Protein 5M2J (pdb70)

Nearest PDB structures (foldseek):
  5m2j-assembly1_A  TM=1.007E+00  e=5.044E-28  Homo sapiens
  6ooy-assembly1_B  TM=9.526E-01  e=2.787E-23  Homo sapiens
  6op0-assembly1_B  TM=9.471E-01  e=3.272E-23  Homo sapiens
  6x85-assembly1_B  TM=9.825E-01  e=5.885E-21  Homo sapiens
  7ta6-assembly1_A  TM=9.334E-01  e=3.266E-21  Homo sapiens

Foldseek 3Di:
DQWQKWKWAADLPDPLDGATHADPPPTDGDNQWDQDPRKTFAAAWAKKKKKWKWKFADPDDDPDFDKKKKFKWKQAPVPRDIGTDWMDIDTQPCNTMDMDMTIDMDGHHGGIIMHIDMDGSVRTPRNDPPGTIIMMTGD/DWDKDKDFADEAAFQDKIKMKIAIDDDQLLQAWKWKWWDAPPDAIFTAKIAGNVRPDIDGDPVQPPFWDWDDDNVRNMIMIIGGRDDQVVFTFMFMDRDSNCPPRPDGHTHGYHD

Radius of gyration: 19.74 Å; Cα contacts (8 Å, |Δi|>4): 665; chains: 2; bounding box: 35×54×50 Å

Structure (mmCIF, N/CA/C/O backbone):
data_5M2J
#
_entry.id   5M2J
#
_cell.length_a   87.310
_cell.length_b   87.310
_cell.length_c   62.730
_cell.angle_alpha   90.00
_cell.angle_beta   90.00
_cell.angle_gamma   120.00
#
_symmetry.space_group_name_H-M   'P 63'
#
loop_
_entity.id
_entity.type
_entity.pdbx_description
1 polymer 'Tumor necrosis factor'
2 polymer 'Anti-(ED-B) scFV'
3 water water
#
loop_
_atom_site.group_PDB
_atom_site.id
_atom_site.type_symbol
_atom_site.label_atom_id
_atom_site.label_alt_id
_atom_site.label_comp_id
_atom_site.label_asym_id
_atom_site.label_entity_id
_atom_site.label_seq_id
_atom_site.pdbx_PDB_ins_code
_atom_site.Cartn_x
_atom_site.Cartn_y
_atom_site.Cartn_z
_atom_site.occupancy
_atom_site.B_iso_or_equiv
_atom_site.auth_seq_id
_atom_site.auth_comp_id
_atom_site.auth_asym_id
_atom_site.auth_atom_id
_atom_site.pdbx_PDB_model_num
ATOM 1 N N . SER A 1 9 ? -10.806 -51.650 26.079 1.00 42.12 9 SER A N 1
ATOM 2 C CA . SER A 1 9 ? -11.340 -51.102 24.829 1.00 40.91 9 SER A CA 1
ATOM 3 C C . SER A 1 9 ? -11.461 -49.551 24.870 1.00 42.38 9 SER A C 1
ATOM 4 O O . SER A 1 9 ? -12.469 -49.003 24.438 1.00 42.89 9 SER A O 1
ATOM 7 N N . ASP A 1 10 ? -10.421 -48.856 25.366 1.00 35.76 10 ASP A N 1
ATOM 8 C CA . ASP A 1 10 ? -10.468 -47.402 25.531 1.00 33.89 10 ASP A CA 1
ATOM 9 C C . ASP A 1 10 ? -9.610 -46.553 24.557 1.00 31.59 10 ASP A C 1
ATOM 10 O O . ASP A 1 10 ? -9.644 -45.338 24.676 1.00 30.98 10 ASP A O 1
ATOM 12 N N . LYS A 1 11 ? -8.874 -47.150 23.614 1.00 24.18 11 LYS A N 1
ATOM 13 C CA . LYS A 1 11 ? -8.054 -46.335 22.711 1.00 22.30 11 LYS A CA 1
ATOM 14 C C . LYS A 1 11 ? -8.883 -45.614 21.670 1.00 20.23 11 LYS A C 1
ATOM 15 O O . LYS A 1 11 ? -9.670 -46.268 20.997 1.00 19.85 11 LYS A O 1
ATOM 21 N N . PRO A 1 12 ? -8.629 -44.314 21.422 1.00 14.75 12 PRO A N 1
ATOM 22 C CA . PRO A 1 12 ? -9.290 -43.647 20.282 1.00 13.95 12 PRO A CA 1
ATOM 23 C C . PRO A 1 12 ? -9.044 -44.467 19.022 1.00 15.13 12 PRO A C 1
ATOM 24 O O . PRO A 1 12 ? -7.911 -44.894 18.754 1.00 15.50 12 PRO A O 1
ATOM 28 N N . VAL A 1 13 ? -10.117 -44.768 18.302 1.00 11.67 13 VAL A N 1
ATOM 29 C CA . VAL A 1 13 ? -10.028 -45.604 17.097 1.00 10.77 13 VAL A CA 1
ATOM 30 C C . VAL A 1 13 ? -11.118 -45.256 16.095 1.00 14.39 13 VAL A C 1
ATOM 31 O O . VAL A 1 13 ? -12.223 -44.879 16.493 1.00 14.74 13 VAL A O 1
ATOM 35 N N . ALA A 1 14 ? -10.803 -45.413 14.793 1.00 10.39 14 ALA A N 1
ATOM 36 C CA . ALA A 1 14 ? -11.740 -45.256 13.698 1.00 9.86 14 ALA A CA 1
ATOM 37 C C . ALA A 1 14 ? -11.321 -46.102 12.515 1.00 12.01 14 ALA A C 1
ATOM 38 O O . ALA A 1 14 ? -10.136 -46.288 12.269 1.00 10.26 14 ALA A O 1
ATOM 40 N N . HIS A 1 15 ? -12.309 -46.672 11.838 1.00 8.08 15 HIS A N 1
ATOM 41 C CA . HIS A 1 15 ? -12.152 -47.391 10.586 1.00 6.99 15 HIS A CA 1
ATOM 42 C C . HIS A 1 15 ? -13.452 -47.139 9.887 1.00 11.40 15 HIS A C 1
ATOM 43 O O . HIS A 1 15 ? -14.461 -47.732 10.241 1.00 11.71 15 HIS A O 1
ATOM 50 N N . VAL A 1 16 ? -13.453 -46.190 8.969 1.00 9.30 16 VAL A N 1
ATOM 51 C CA . VAL A 1 16 ? -14.665 -45.774 8.248 1.00 9.69 16 VAL A CA 1
ATOM 52 C C . VAL A 1 16 ? -14.572 -46.203 6.810 1.00 14.38 16 VAL A C 1
ATOM 53 O O . VAL A 1 16 ? -13.470 -46.375 6.294 1.00 12.81 16 VAL A O 1
ATOM 57 N N . VAL A 1 17 ? -15.724 -46.411 6.166 1.00 12.73 17 VAL A N 1
ATOM 58 C CA . VAL A 1 17 ? -15.817 -46.888 4.790 1.00 12.10 17 VAL A CA 1
ATOM 59 C C . VAL A 1 17 ? -16.522 -45.868 3.888 1.00 15.81 17 VAL A C 1
ATOM 60 O O . VAL A 1 17 ? -17.302 -45.037 4.376 1.00 15.75 17 VAL A O 1
ATOM 64 N N . ALA A 1 18 ? -16.308 -45.974 2.571 1.00 10.68 18 ALA A N 1
ATOM 65 C CA . ALA A 1 18 ? -17.003 -45.085 1.642 1.00 9.91 18 ALA A CA 1
ATOM 66 C C . ALA A 1 18 ? -18.467 -45.513 1.564 1.00 13.61 18 ALA A C 1
ATOM 67 O O . ALA A 1 18 ? -18.761 -46.701 1.475 1.00 13.09 18 ALA A O 1
ATOM 69 N N . ASN A 1 19 ? -19.380 -44.554 1.635 1.00 12.27 19 ASN A N 1
ATOM 70 C CA . ASN A 1 19 ? -20.809 -44.835 1.558 1.00 13.18 19 ASN A CA 1
ATOM 71 C C . ASN A 1 19 ? -21.111 -45.461 0.172 1.00 20.76 19 ASN A C 1
ATOM 72 O O . ASN A 1 19 ? -20.934 -44.789 -0.850 1.00 20.66 19 ASN A O 1
ATOM 77 N N . PRO A 1 20 ? -21.552 -46.743 0.119 1.00 20.59 20 PRO A N 1
ATOM 78 C CA . PRO A 1 20 ? -21.812 -47.368 -1.190 1.00 23.03 20 PRO A CA 1
ATOM 79 C C . PRO A 1 20 ? -23.034 -46.820 -1.929 1.00 34.32 20 PRO A C 1
ATOM 80 O O . PRO A 1 20 ? -23.175 -47.079 -3.128 1.00 36.64 20 PRO A O 1
ATOM 84 N N . GLN A 1 21 ? -23.893 -46.052 -1.219 1.00 33.29 21 GLN A N 1
ATOM 85 C CA . GLN A 1 21 ? -25.118 -45.411 -1.714 1.00 34.96 21 GLN A CA 1
ATOM 86 C C . GLN A 1 21 ? -24.892 -43.958 -2.152 1.00 40.08 21 GLN A C 1
ATOM 87 O O . GLN A 1 21 ? -25.785 -43.358 -2.758 1.00 40.48 21 GLN A O 1
ATOM 93 N N . ALA A 1 22 ? -23.703 -43.388 -1.863 1.00 36.16 22 ALA A N 1
ATOM 94 C CA . ALA A 1 22 ? -23.379 -42.021 -2.290 1.00 36.32 22 ALA A CA 1
ATOM 95 C C . ALA A 1 22 ? -23.180 -42.017 -3.818 1.00 41.08 22 ALA A C 1
ATOM 96 O O . ALA A 1 22 ? -23.039 -43.089 -4.412 1.00 41.97 22 ALA A O 1
ATOM 98 N N . GLU A 1 23 ? -23.254 -40.846 -4.467 1.00 36.20 23 GLU A N 1
ATOM 99 C CA . GLU A 1 23 ? -23.063 -40.799 -5.916 1.00 35.02 23 GLU A CA 1
ATOM 100 C C . GLU A 1 23 ? -22.051 -39.759 -6.316 1.00 33.34 23 GLU A C 1
ATOM 101 O O . GLU A 1 23 ? -22.220 -38.575 -6.013 1.00 31.27 23 GLU A O 1
ATOM 107 N N . GLY A 1 24 ? -20.992 -40.229 -6.970 1.00 28.65 24 GLY A N 1
ATOM 108 C CA . GLY A 1 24 ? -19.887 -39.407 -7.449 1.00 27.46 24 GLY A CA 1
ATOM 109 C C . GLY A 1 24 ? -19.147 -38.651 -6.373 1.00 27.50 24 GLY A C 1
ATOM 110 O O . GLY A 1 24 ? -18.634 -37.558 -6.622 1.00 28.02 24 GLY A O 1
ATOM 111 N N . GLN A 1 25 ? -19.139 -39.192 -5.157 1.00 21.64 25 GLN A N 1
ATOM 112 C CA . GLN A 1 25 ? -18.455 -38.551 -4.040 1.00 21.21 25 GLN A CA 1
ATOM 113 C C . GLN A 1 25 ? -17.903 -39.540 -3.048 1.00 21.63 25 GLN A C 1
ATOM 114 O O . GLN A 1 25 ? -18.436 -40.654 -2.910 1.00 23.11 25 GLN A O 1
ATOM 120 N N . LEU A 1 26 ? -16.822 -39.134 -2.361 1.00 14.96 26 LEU A N 1
ATOM 121 C CA . LEU A 1 26 ? -16.192 -39.962 -1.335 1.00 12.32 26 LEU A CA 1
ATOM 122 C C . LEU A 1 26 ? -16.771 -39.483 -0.025 1.00 14.87 26 LEU A C 1
ATOM 123 O O . LEU A 1 26 ? -16.398 -38.413 0.461 1.00 15.47 26 LEU A O 1
ATOM 128 N N . GLN A 1 27 ? -17.726 -40.244 0.509 1.00 12.38 27 GLN A N 1
ATOM 129 C CA . GLN A 1 27 ? -18.423 -39.922 1.759 1.00 13.15 27 GLN A CA 1
ATOM 130 C C . GLN A 1 27 ? -18.127 -41.000 2.787 1.00 15.61 27 GLN A C 1
ATOM 131 O O . GLN A 1 27 ? -18.604 -42.116 2.634 1.00 15.56 27 GLN A O 1
ATOM 137 N N . TRP A 1 28 ? -17.339 -40.677 3.830 1.00 12.83 28 TRP A N 1
ATOM 138 C CA . TRP A 1 28 ? -16.955 -41.636 4.884 1.00 12.37 28 TRP A CA 1
ATOM 139 C C . TRP A 1 28 ? -18.114 -41.940 5.800 1.00 20.12 28 TRP A C 1
ATOM 140 O O . TRP A 1 28 ? -18.858 -41.036 6.157 1.00 19.76 28 TRP A O 1
ATOM 151 N N . LEU A 1 29 ? -18.255 -43.206 6.177 1.00 17.97 29 LEU A N 1
ATOM 152 C CA . LEU A 1 29 ? -19.351 -43.703 7.001 1.00 19.11 29 LEU A CA 1
ATOM 153 C C . LEU A 1 29 ? -18.925 -44.717 8.038 1.00 19.29 29 LEU A C 1
ATOM 154 O O . LEU A 1 29 ? -18.136 -45.598 7.742 1.00 15.71 29 LEU A O 1
ATOM 159 N N . ASN A 1 30 ? -19.476 -44.611 9.256 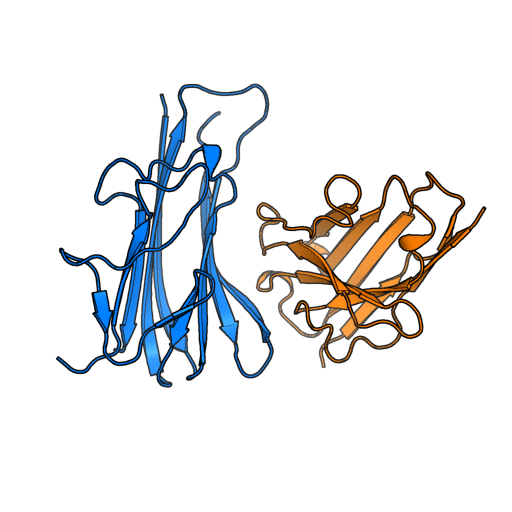1.00 19.71 30 ASN A N 1
ATOM 160 C CA . ASN A 1 30 ? -19.257 -45.621 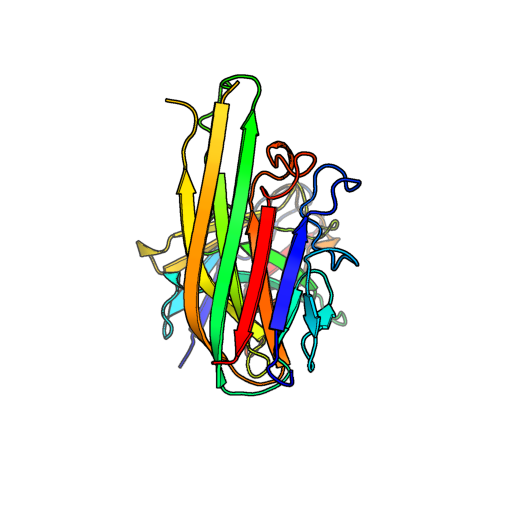10.286 1.00 21.30 30 ASN A CA 1
ATOM 161 C C . ASN A 1 30 ? -20.406 -46.597 10.141 1.00 29.50 30 ASN A C 1
ATOM 162 O O . ASN A 1 30 ? -21.560 -46.200 9.992 1.00 29.63 30 ASN A O 1
ATOM 167 N N . ARG A 1 31 ? -20.070 -47.873 10.141 1.00 27.88 31 ARG A N 1
ATOM 168 C CA . ARG A 1 31 ? -21.023 -48.955 10.010 1.00 28.68 31 ARG A CA 1
ATOM 169 C C . ARG A 1 31 ? -21.143 -49.758 11.274 1.00 33.24 31 ARG A C 1
ATOM 170 O O . ARG A 1 31 ? -20.274 -49.746 12.122 1.00 32.87 31 ARG A O 1
ATOM 173 N N . ARG A 1 32 ? -22.225 -50.503 11.361 1.00 31.65 32 ARG A N 1
ATOM 174 C CA . ARG A 1 32 ? -22.525 -51.387 12.456 1.00 32.14 32 ARG A CA 1
ATOM 175 C C . ARG A 1 32 ? -21.532 -52.555 12.394 1.00 33.01 32 ARG A C 1
ATOM 176 O O . ARG A 1 32 ? -20.901 -52.900 13.394 1.00 34.39 32 ARG A O 1
ATOM 184 N N . ALA A 1 33 ? -21.338 -53.093 11.184 1.00 23.36 33 ALA A N 1
ATOM 185 C CA . ALA A 1 33 ? -20.463 -54.207 10.952 1.00 19.79 33 ALA A CA 1
ATOM 186 C C . ALA A 1 33 ? -19.082 -53.821 10.447 1.00 17.24 33 ALA A C 1
ATOM 187 O O . ALA A 1 33 ? -18.944 -53.169 9.408 1.00 13.59 33 ALA A O 1
ATOM 189 N N . ASN A 1 34 ? -18.056 -54.232 11.218 1.00 12.64 34 ASN A N 1
ATOM 190 C CA . ASN A 1 34 ? -16.633 -54.149 10.868 1.00 11.39 34 ASN A CA 1
ATOM 191 C C . ASN A 1 34 ? -16.092 -52.763 10.539 1.00 14.31 34 ASN A C 1
ATOM 192 O O . ASN A 1 34 ? -15.148 -52.615 9.760 1.00 13.12 34 ASN A O 1
ATOM 197 N N . ALA A 1 35 ? -16.643 -51.766 11.186 1.00 10.48 35 ALA A N 1
ATOM 198 C CA . ALA A 1 35 ? -16.216 -50.395 11.075 1.00 10.64 35 ALA A CA 1
ATOM 199 C C . ALA A 1 35 ? -16.195 -49.801 12.489 1.00 12.65 35 ALA A C 1
ATOM 200 O O . ALA A 1 35 ? -16.825 -50.348 13.398 1.00 12.10 35 ALA A O 1
ATOM 202 N N . LEU A 1 36 ? -15.404 -48.758 12.703 1.00 9.71 36 LEU A N 1
ATOM 203 C CA . LEU A 1 36 ? -15.247 -48.195 14.053 1.00 10.78 36 LEU A CA 1
ATOM 204 C C . LEU A 1 36 ? -15.235 -46.683 14.073 1.00 13.22 36 LEU A C 1
ATOM 205 O O . LEU A 1 36 ? -14.829 -46.066 13.105 1.00 11.34 36 LEU A O 1
ATOM 210 N N . LEU A 1 37 ? -15.685 -46.092 15.180 1.00 11.96 37 LEU A N 1
ATOM 211 C CA . LEU A 1 37 ? -15.681 -44.643 15.425 1.00 12.78 37 LEU A CA 1
ATOM 212 C C . LEU A 1 37 ? -15.925 -44.573 16.916 1.00 17.67 37 LEU A C 1
ATOM 213 O O . LEU A 1 37 ? -17.056 -44.422 17.383 1.00 18.11 37 LEU A O 1
ATOM 218 N N . ALA A 1 38 ? -14.862 -44.857 17.666 1.00 13.51 38 ALA A N 1
ATOM 219 C CA . ALA A 1 38 ? -14.985 -45.031 19.101 1.00 14.79 38 ALA A CA 1
ATOM 220 C C . ALA A 1 38 ? -13.976 -44.267 19.905 1.00 18.94 38 ALA A C 1
ATOM 221 O O . ALA A 1 38 ? -12.987 -43.762 19.374 1.00 15.96 38 ALA A O 1
ATOM 223 N N . ASN A 1 39 ? -14.239 -44.214 21.222 1.00 18.20 39 ASN A N 1
ATOM 224 C CA . ASN A 1 39 ? -13.378 -43.657 22.258 1.00 18.56 39 ASN A CA 1
ATOM 225 C C . ASN A 1 39 ? -12.923 -42.234 21.994 1.00 21.83 39 ASN A C 1
ATOM 226 O O . ASN A 1 39 ? -11.762 -41.900 22.223 1.00 20.80 39 ASN A O 1
ATOM 231 N N . GLY A 1 40 ? -13.876 -41.403 21.573 1.00 18.80 40 GLY A N 1
ATOM 232 C CA . GLY A 1 40 ? -13.673 -39.980 21.353 1.00 18.48 40 GLY A CA 1
ATOM 233 C C . GLY A 1 40 ? -13.545 -39.539 19.909 1.00 17.74 40 GLY A C 1
ATOM 234 O O . GLY A 1 40 ? -13.757 -38.362 19.630 1.00 16.93 40 GLY A O 1
ATOM 235 N N . VAL A 1 41 ? -13.179 -40.460 18.980 1.00 12.33 41 VAL A N 1
ATOM 236 C CA . VAL A 1 41 ? -13.026 -40.093 17.558 1.00 11.01 41 VAL A CA 1
ATOM 237 C C . VAL A 1 41 ? -14.400 -39.766 16.973 1.00 17.19 41 VAL A C 1
ATOM 238 O O . VAL A 1 41 ? -15.359 -40.510 17.190 1.00 18.07 41 VAL A O 1
ATOM 242 N N . GLU A 1 42 ? -14.486 -38.647 16.257 1.00 14.20 42 GLU A N 1
ATOM 243 C CA . GLU A 1 42 ? -15.712 -38.207 15.618 1.00 14.79 42 GLU A CA 1
ATOM 244 C C . GLU A 1 42 ? -15.503 -38.040 14.143 1.00 17.45 42 GLU A C 1
ATOM 245 O O . GLU A 1 42 ? -14.369 -37.836 13.683 1.00 14.65 42 GLU A O 1
ATOM 251 N N . LEU A 1 43 ? -16.610 -38.107 13.405 1.00 13.83 43 LEU A N 1
ATOM 252 C CA . LEU A 1 43 ? -16.638 -37.826 11.986 1.00 14.81 43 LEU A CA 1
ATOM 253 C C . LEU A 1 43 ? -17.418 -36.523 11.869 1.00 17.49 43 LEU A C 1
ATOM 254 O O . LEU A 1 43 ? -18.573 -36.446 12.298 1.00 18.06 43 LEU A O 1
ATOM 259 N N . ARG A 1 44 ? -16.740 -35.465 11.409 1.00 13.50 44 ARG A N 1
ATOM 260 C CA . ARG A 1 44 ? -17.341 -34.141 11.265 1.00 14.80 44 ARG A CA 1
ATOM 261 C C . ARG A 1 44 ? -16.931 -33.538 9.935 1.00 18.72 44 ARG A C 1
ATOM 262 O O . ARG A 1 44 ? -15.735 -33.451 9.669 1.00 17.28 44 ARG A O 1
ATOM 270 N N . ASP A 1 45 ? -17.925 -33.134 9.092 1.00 16.90 45 ASP A N 1
ATOM 271 C CA . ASP A 1 45 ? -17.703 -32.551 7.757 1.00 17.49 45 ASP A CA 1
ATOM 272 C C . ASP A 1 45 ? -16.780 -33.483 6.920 1.00 16.82 45 ASP A C 1
ATOM 273 O O . ASP A 1 45 ? -15.850 -33.017 6.270 1.00 15.78 45 ASP A O 1
ATOM 278 N N . ASN A 1 46 ? -17.013 -34.805 7.016 1.00 11.59 46 ASN A N 1
ATOM 279 C CA . ASN A 1 46 ? -16.279 -35.855 6.295 1.00 10.76 46 ASN A CA 1
ATOM 280 C C . ASN A 1 46 ? -14.823 -36.055 6.766 1.00 13.08 46 ASN A C 1
ATOM 281 O O . ASN A 1 46 ? -14.074 -36.763 6.111 1.00 12.77 46 ASN A O 1
ATOM 286 N N . GLN A 1 47 ? -14.437 -35.463 7.899 1.00 9.98 47 GLN A N 1
ATOM 287 C CA . GLN A 1 47 ? -13.081 -35.544 8.436 1.00 9.35 47 GLN A CA 1
ATOM 288 C C . GLN A 1 47 ? -13.080 -36.221 9.790 1.00 14.55 47 GLN A C 1
ATOM 289 O O . GLN A 1 47 ? -14.044 -36.084 10.547 1.00 16.17 47 GLN A O 1
ATOM 295 N N . LEU A 1 48 ? -12.007 -36.957 10.098 1.00 11.09 48 LEU A N 1
ATOM 296 C CA . LEU A 1 48 ? -11.860 -37.606 11.402 1.00 10.93 48 LEU A CA 1
ATOM 297 C C . LEU A 1 48 ? -11.317 -36.595 12.385 1.00 14.85 48 LEU A C 1
ATOM 298 O O . LEU A 1 48 ? -10.355 -35.900 12.063 1.00 14.97 48 LEU A O 1
ATOM 303 N N . VAL A 1 49 ? -11.923 -36.505 13.572 1.00 11.10 49 VAL A N 1
ATOM 304 C CA . VAL A 1 49 ? -11.511 -35.521 14.589 1.00 11.23 49 VAL A CA 1
ATOM 305 C C . VAL A 1 49 ? -10.800 -36.247 15.715 1.00 14.66 49 VAL A C 1
ATOM 306 O O . VAL A 1 49 ? -11.374 -37.151 16.327 1.00 12.61 49 VAL A O 1
ATOM 310 N N . VAL A 1 50 ? -9.562 -35.829 15.998 1.00 12.31 50 VAL A N 1
ATOM 311 C CA . VAL A 1 50 ? -8.690 -36.384 17.035 1.00 12.56 50 VAL A CA 1
ATOM 312 C C . VAL A 1 50 ? -9.182 -35.965 18.454 1.00 14.60 50 VAL A C 1
ATOM 313 O O . VAL A 1 50 ? -9.249 -34.767 18.723 1.00 13.30 50 VAL A O 1
ATOM 317 N N . PRO A 1 51 ? -9.512 -36.916 19.379 1.00 13.39 51 PRO A N 1
ATOM 318 C CA . PRO A 1 51 ? -10.003 -36.502 20.711 1.00 15.30 51 PRO A CA 1
ATOM 319 C C . PRO A 1 51 ? -8.917 -36.137 21.711 1.00 18.61 51 PRO A C 1
ATOM 320 O O . PRO A 1 51 ? -9.224 -35.499 22.711 1.00 19.02 51 PRO A O 1
ATOM 324 N N . SER A 1 52 ? -7.681 -36.629 21.496 1.00 14.41 52 SER A N 1
ATOM 325 C CA . SER A 1 52 ? -6.584 -36.422 22.435 1.00 15.10 52 SER A CA 1
ATOM 326 C C . SER A 1 52 ? -5.226 -36.386 21.751 1.00 18.39 52 SER A C 1
ATOM 327 O O . SER A 1 52 ? -5.047 -36.995 20.693 1.00 15.93 52 SER A O 1
ATOM 330 N N . GLU A 1 53 ? -4.255 -35.701 22.388 1.00 16.28 53 GLU A N 1
ATOM 331 C CA . GLU A 1 53 ? -2.884 -35.561 21.888 1.00 16.19 53 GLU A CA 1
ATOM 332 C C . GLU A 1 53 ? -2.164 -36.931 21.914 1.00 19.11 53 GLU A C 1
ATOM 333 O O . GLU A 1 53 ? -2.389 -37.729 22.816 1.00 17.24 53 GLU A O 1
ATOM 339 N N . GLY A 1 54 ? -1.302 -37.197 20.941 1.00 15.96 54 GLY A N 1
ATOM 340 C CA . GLY A 1 54 ? -0.561 -38.456 20.966 1.00 14.83 54 GLY A CA 1
ATOM 341 C C . GLY A 1 54 ? -0.201 -39.007 19.613 1.00 16.65 54 GLY A C 1
ATOM 342 O O . GLY A 1 54 ? -0.487 -38.385 18.580 1.00 16.92 54 GLY A O 1
ATOM 343 N N . LEU A 1 55 ? 0.411 -40.201 19.622 1.00 11.45 55 LEU A N 1
ATOM 344 C CA . LEU A 1 55 ? 0.833 -40.893 18.414 1.00 9.95 55 LEU A CA 1
ATOM 345 C C . LEU A 1 55 ? -0.319 -41.666 17.836 1.00 15.05 55 LEU A C 1
ATOM 346 O O . LEU A 1 55 ? -1.045 -42.342 18.576 1.00 16.30 55 LEU A O 1
ATOM 351 N N . TYR A 1 56 ? -0.508 -41.560 16.524 1.00 10.75 56 TYR A N 1
ATOM 352 C CA . TYR A 1 56 ? -1.593 -42.271 15.862 1.00 9.47 56 TYR A CA 1
ATOM 353 C C . TYR A 1 56 ? -1.085 -42.954 14.615 1.00 12.76 56 TYR A C 1
ATOM 354 O O . TYR A 1 56 ? -0.364 -42.337 13.819 1.00 11.55 56 TYR A O 1
ATOM 363 N N . LEU A 1 57 ? -1.536 -44.195 14.394 1.00 10.10 57 LEU A N 1
ATOM 364 C CA . LEU A 1 57 ? -1.303 -44.831 13.110 1.00 9.82 57 LEU A CA 1
ATOM 365 C C . LEU A 1 57 ? -2.515 -44.377 12.270 1.00 13.52 57 LEU A C 1
ATOM 366 O O . LEU A 1 57 ? -3.649 -44.504 12.725 1.00 12.83 57 LEU A O 1
ATOM 371 N N . ILE A 1 58 ? -2.270 -43.809 11.079 1.00 8.97 58 ILE A N 1
ATOM 372 C CA . ILE A 1 58 ? -3.322 -43.301 10.202 1.00 9.62 58 ILE A CA 1
ATOM 373 C C . ILE A 1 58 ? -3.173 -44.039 8.880 1.00 12.47 58 ILE A C 1
ATOM 374 O O . ILE A 1 58 ? -2.047 -44.265 8.433 1.00 11.74 58 ILE A O 1
ATOM 379 N N . TYR A 1 59 ? -4.294 -44.460 8.270 1.00 7.38 59 TYR A N 1
ATOM 380 C CA . TYR A 1 59 ? -4.217 -45.188 7.008 1.00 5.76 59 TYR A CA 1
ATOM 381 C C . TYR A 1 59 ? -5.458 -44.976 6.171 1.00 8.81 59 TYR A C 1
ATOM 382 O O . TYR A 1 59 ? -6.505 -44.635 6.698 1.00 8.28 59 TYR A O 1
ATOM 391 N N . SER A 1 60 ? -5.356 -45.228 4.867 1.00 5.95 60 SER A N 1
ATOM 392 C CA . SER A 1 60 ? -6.487 -45.125 3.963 1.00 6.33 60 SER A CA 1
ATOM 393 C C . SER A 1 60 ? -6.184 -45.845 2.672 1.00 9.19 60 SER A C 1
ATOM 394 O O . SER A 1 60 ? -5.040 -45.885 2.235 1.00 8.10 60 SER A O 1
ATOM 397 N N . GLN A 1 61 ? -7.230 -46.400 2.058 1.00 5.70 61 GLN A N 1
ATOM 398 C CA . GLN A 1 61 ? -7.157 -47.015 0.741 1.00 5.20 61 GLN A CA 1
ATOM 399 C C . GLN A 1 61 ? -8.325 -46.511 -0.065 1.00 7.86 61 GLN A C 1
ATOM 400 O O . GLN A 1 61 ? -9.420 -46.330 0.483 1.00 5.98 61 GLN A O 1
ATOM 406 N N . VAL A 1 62 ? -8.084 -46.295 -1.364 1.00 4.94 62 VAL A N 1
ATOM 407 C CA . VAL A 1 62 ? -9.105 -46.004 -2.368 1.00 4.97 62 VAL A CA 1
ATOM 408 C C . VAL A 1 62 ? -8.841 -46.952 -3.538 1.00 9.60 62 VAL A C 1
ATOM 409 O O . VAL A 1 62 ? -7.731 -47.470 -3.676 1.00 10.10 62 VAL A O 1
ATOM 413 N N . LEU A 1 63 ? -9.854 -47.225 -4.337 1.00 8.48 63 LEU A N 1
ATOM 414 C CA . LEU A 1 63 ? -9.703 -48.039 -5.536 1.00 9.70 63 LEU A CA 1
ATOM 415 C C . LEU A 1 63 ? -10.422 -47.278 -6.619 1.00 12.43 63 LEU A C 1
ATOM 416 O O . LEU A 1 63 ? -11.606 -46.955 -6.471 1.00 11.97 63 LEU A O 1
ATOM 421 N N . PHE A 1 64 ? -9.701 -46.957 -7.689 1.00 9.74 64 PHE A N 1
ATOM 422 C CA . PHE A 1 64 ? -10.263 -46.291 -8.858 1.00 9.51 64 PHE A CA 1
ATOM 423 C C . PHE A 1 64 ? -10.497 -47.344 -9.918 1.00 11.59 64 PHE A C 1
ATOM 424 O O . PHE A 1 64 ? -9.697 -48.264 -10.058 1.00 11.51 64 PHE A O 1
ATOM 432 N N . LYS A 1 65 ? -11.594 -47.216 -10.651 1.00 10.89 65 LYS A N 1
ATOM 433 C CA . LYS A 1 65 ? -11.971 -48.122 -11.728 1.00 11.96 65 LYS A CA 1
ATOM 434 C C . LYS A 1 65 ? -12.555 -47.310 -12.903 1.00 18.04 65 LYS A C 1
ATOM 435 O O . LYS A 1 65 ? -13.367 -46.414 -12.696 1.00 15.16 65 LYS A O 1
ATOM 441 N N . GLY A 1 66 ? -12.109 -47.623 -14.113 1.00 19.59 66 GLY A N 1
ATOM 442 C CA . GLY A 1 66 ? -12.601 -46.984 -15.332 1.00 21.38 66 GLY A CA 1
ATOM 443 C C . GLY A 1 66 ? -12.886 -48.019 -16.395 1.00 29.40 66 GLY A C 1
ATOM 444 O O . GLY A 1 66 ? -12.259 -49.074 -16.396 1.00 27.36 66 GLY A O 1
ATOM 445 N N . GLN A 1 67 ? -13.817 -47.731 -17.315 1.00 31.61 67 GLN A N 1
ATOM 446 C CA . GLN A 1 67 ? -14.171 -48.695 -18.367 1.00 34.16 67 GLN A CA 1
ATOM 447 C C . GLN A 1 67 ? -13.175 -48.746 -19.532 1.00 42.02 67 GLN A C 1
ATOM 448 O O . GLN A 1 67 ? -13.056 -49.778 -20.194 1.00 44.00 67 GLN A O 1
ATOM 454 N N . GLY A 1 68 ? -12.482 -47.646 -19.773 1.00 39.81 68 GLY A N 1
ATOM 455 C CA . GLY A 1 68 ? -11.492 -47.549 -20.834 1.00 40.73 68 GLY A CA 1
ATOM 456 C C . GLY A 1 68 ? -10.537 -46.401 -20.620 1.00 46.28 68 GLY A C 1
ATOM 457 O O . GLY A 1 68 ? -10.537 -45.784 -19.553 1.00 44.85 68 GLY A O 1
ATOM 458 N N . CYS A 1 69 ? -9.743 -46.079 -21.648 1.00 45.57 69 CYS A N 1
ATOM 459 C CA . CYS A 1 69 ? -8.771 -45.001 -21.558 1.00 45.90 69 CYS A CA 1
ATOM 460 C C . CYS A 1 69 ? -9.163 -43.769 -22.382 1.00 57.18 69 CYS A C 1
ATOM 461 O O . CYS A 1 69 ? -9.241 -43.846 -23.614 1.00 58.53 69 CYS A O 1
ATOM 464 N N . PRO A 1 70 ? -9.460 -42.626 -21.716 1.00 57.33 70 PRO A N 1
ATOM 465 C CA . PRO A 1 70 ? -9.871 -41.431 -22.475 1.00 59.23 70 PRO A CA 1
ATOM 466 C C . PRO A 1 70 ? -8.732 -40.691 -23.182 1.00 66.04 70 PRO A C 1
ATOM 467 O O . PRO A 1 70 ? -7.552 -40.982 -22.968 1.00 65.71 70 PRO A O 1
ATOM 471 N N . SER A 1 71 ? -9.120 -39.725 -24.036 1.00 64.48 71 SER A N 1
ATOM 472 C CA . SER A 1 71 ? -8.272 -38.876 -24.878 1.00 65.54 71 SER A CA 1
ATOM 473 C C . SER A 1 71 ? -7.263 -38.008 -24.115 1.00 68.19 71 SER A C 1
ATOM 474 O O . SER A 1 71 ? -6.253 -37.596 -24.694 1.00 68.49 71 SER A O 1
ATOM 477 N N . THR A 1 72 ? -7.551 -37.705 -22.837 1.00 62.56 72 THR A N 1
ATOM 478 C CA . THR A 1 72 ? -6.696 -36.871 -21.993 1.00 61.09 72 THR A CA 1
ATOM 479 C C . THR A 1 72 ? -6.102 -37.690 -20.851 1.00 60.09 72 THR A C 1
ATOM 480 O O . THR A 1 72 ? -6.844 -38.341 -20.111 1.00 59.52 72 THR A O 1
ATOM 484 N N . HIS A 1 73 ? -4.758 -37.674 -20.737 1.00 52.41 73 HIS A N 1
ATOM 485 C CA . HIS A 1 73 ? -3.965 -38.394 -19.735 1.00 49.41 73 HIS A CA 1
ATOM 486 C C . HIS A 1 73 ? -4.506 -38.157 -18.306 1.00 45.86 73 HIS A C 1
ATOM 487 O O . HIS A 1 73 ? -4.404 -37.055 -17.765 1.00 45.98 73 HIS A O 1
ATOM 494 N N . VAL A 1 74 ? -5.145 -39.192 -17.744 1.00 36.16 74 VAL A N 1
ATOM 495 C CA . VAL A 1 74 ? -5.778 -39.178 -16.423 1.00 32.51 74 VAL A CA 1
ATOM 496 C C . VAL A 1 74 ? -4.739 -39.381 -15.330 1.00 27.98 74 VAL A C 1
ATOM 497 O O . VAL A 1 74 ? -3.935 -40.310 -15.408 1.00 26.14 74 VAL A O 1
ATOM 501 N N . LEU A 1 75 ? -4.742 -38.496 -14.327 1.00 19.97 75 LEU A N 1
ATOM 502 C CA . LEU A 1 75 ? -3.897 -38.634 -13.141 1.00 17.68 75 LEU A CA 1
ATOM 503 C C . LEU A 1 75 ? -4.830 -38.780 -11.959 1.00 17.49 75 LEU A C 1
ATOM 504 O O . LEU A 1 75 ? -5.814 -38.057 -11.854 1.00 16.52 75 LEU A O 1
ATOM 509 N N . LEU A 1 76 ? -4.584 -39.786 -11.143 1.00 12.40 76 LEU A N 1
ATOM 510 C CA . LEU A 1 76 ? -5.392 -40.086 -9.963 1.00 10.78 76 LEU A CA 1
ATOM 511 C C . LEU A 1 76 ? -4.548 -39.831 -8.759 1.00 12.58 76 LEU A C 1
ATOM 512 O O . LEU A 1 76 ? -3.376 -40.191 -8.758 1.00 12.03 76 LEU A O 1
ATOM 517 N N . THR A 1 77 ? -5.136 -39.270 -7.706 1.00 8.86 77 THR A N 1
ATOM 518 C CA . THR A 1 77 ? -4.382 -39.052 -6.471 1.00 6.61 77 THR A CA 1
ATOM 519 C C . THR A 1 77 ? -5.227 -39.390 -5.258 1.00 9.75 77 THR A C 1
ATOM 520 O O . THR A 1 77 ? -6.433 -39.238 -5.302 1.00 8.61 77 THR A O 1
ATOM 524 N N . HIS A 1 78 ? -4.570 -39.785 -4.162 1.00 7.34 78 HIS A N 1
ATOM 525 C CA . HIS A 1 78 ? -5.177 -40.038 -2.862 1.00 7.72 78 HIS A CA 1
ATOM 526 C C . HIS A 1 78 ? -4.245 -39.403 -1.867 1.00 9.59 78 HIS A C 1
ATOM 527 O O . HIS A 1 78 ? -3.021 -39.485 -2.013 1.00 7.60 78 HIS A O 1
ATOM 534 N N . THR A 1 79 ? -4.821 -38.673 -0.916 1.00 6.64 79 THR A N 1
ATOM 535 C CA . THR A 1 79 ? -4.050 -37.889 0.034 1.00 6.61 79 THR A CA 1
ATOM 536 C C . THR A 1 79 ? -4.644 -37.932 1.423 1.00 9.02 79 THR A C 1
ATOM 537 O O . THR A 1 79 ? -5.850 -37.819 1.567 1.00 9.85 79 THR A O 1
ATOM 541 N N . ILE A 1 80 ? -3.801 -37.978 2.449 1.00 5.44 80 ILE A N 1
ATOM 542 C CA . ILE A 1 80 ? -4.267 -37.845 3.833 1.00 5.32 80 ILE A CA 1
ATOM 543 C C . ILE A 1 80 ? -3.660 -36.539 4.296 1.00 9.46 80 ILE A C 1
ATOM 544 O O . ILE A 1 80 ? -2.453 -36.365 4.154 1.00 9.28 80 ILE A O 1
ATOM 549 N N . SER A 1 81 ? -4.492 -35.607 4.815 1.00 7.11 81 SER A N 1
ATOM 550 C CA . SER A 1 81 ? -4.042 -34.278 5.233 1.00 6.80 81 SER A CA 1
ATOM 551 C C . SER A 1 81 ? -4.397 -34.017 6.673 1.00 11.20 81 SER A C 1
ATOM 552 O O . SER A 1 81 ? -5.428 -34.509 7.152 1.00 12.75 81 SER A O 1
ATOM 555 N N . ARG A 1 82 ? -3.561 -33.212 7.352 1.00 8.09 82 ARG A N 1
ATOM 556 C CA . ARG A 1 82 ? -3.751 -32.799 8.737 1.00 8.50 82 ARG A CA 1
ATOM 557 C C . ARG A 1 82 ? -4.183 -31.338 8.811 1.00 10.78 82 ARG A C 1
ATOM 558 O O . ARG A 1 82 ? -3.454 -30.472 8.355 1.00 9.02 82 ARG A O 1
ATOM 566 N N . ILE A 1 83 ? -5.342 -31.066 9.437 1.00 9.32 83 ILE A N 1
ATOM 567 C CA . ILE A 1 83 ? -5.833 -29.713 9.679 1.00 8.41 83 ILE A CA 1
ATOM 568 C C . ILE A 1 83 ? -5.574 -29.462 11.165 1.00 13.42 83 ILE A C 1
ATOM 569 O O . ILE A 1 83 ? -6.276 -30.014 12.020 1.00 11.12 83 ILE A O 1
ATOM 574 N N . ALA A 1 84 ? -4.539 -28.660 11.479 1.00 12.29 84 ALA A N 1
ATOM 575 C CA . ALA A 1 84 ? -4.181 -28.366 12.859 1.00 13.93 84 ALA A CA 1
ATOM 576 C C . ALA A 1 84 ? -5.222 -27.425 13.495 1.00 19.07 84 ALA A C 1
ATOM 577 O O . ALA A 1 84 ? -5.641 -26.477 12.842 1.00 22.10 84 ALA A O 1
ATOM 579 N N . VAL A 1 85 ? -5.707 -27.724 14.710 1.00 16.80 85 VAL A N 1
ATOM 580 C CA . VAL A 1 85 ? -6.668 -26.842 15.417 1.00 18.37 85 VAL A CA 1
ATOM 581 C C . VAL A 1 85 ? -6.030 -25.493 15.684 1.00 19.11 85 VAL A C 1
ATOM 582 O O . VAL A 1 85 ? -6.707 -24.479 15.628 1.00 20.18 85 VAL A O 1
ATOM 586 N N . SER A 1 86 ? -4.762 -25.509 16.113 1.00 15.20 86 SER A N 1
ATOM 587 C CA . SER A 1 86 ? -4.023 -24.312 16.525 1.00 16.45 86 SER A CA 1
ATOM 588 C C . SER A 1 86 ? -3.834 -23.278 15.420 1.00 21.13 86 SER A C 1
ATOM 589 O O . SER A 1 86 ? -3.789 -22.086 15.723 1.00 22.23 86 SER A O 1
ATOM 592 N N . TYR A 1 87 ? -3.762 -23.734 14.154 1.00 14.83 87 TYR A N 1
ATOM 593 C CA . TYR A 1 87 ? -3.430 -22.905 12.992 1.00 13.72 87 TYR A CA 1
ATOM 594 C C . TYR A 1 87 ? -4.434 -22.849 11.849 1.00 15.84 87 TYR A C 1
ATOM 595 O O . TYR A 1 87 ? -4.434 -21.847 11.104 1.00 14.40 87 TYR A O 1
ATOM 604 N N . GLN A 1 88 ? -5.241 -23.928 11.670 1.00 11.18 88 GLN A N 1
ATOM 605 C CA . GLN A 1 88 ? -6.223 -24.097 10.567 1.00 11.37 88 GLN A CA 1
ATOM 606 C C . GLN A 1 88 ? -5.509 -24.342 9.227 1.00 12.58 88 GLN A C 1
ATOM 607 O O . GLN A 1 88 ? -6.139 -24.290 8.173 1.00 12.53 88 GLN A O 1
ATOM 613 N N . THR A 1 89 ? -4.191 -24.617 9.270 1.00 8.30 89 THR A N 1
ATOM 614 C CA . THR A 1 89 ? -3.413 -24.986 8.086 1.00 7.75 89 THR A CA 1
ATOM 615 C C . THR A 1 89 ? -3.802 -26.418 7.685 1.00 11.07 89 THR A C 1
ATOM 616 O O . THR A 1 89 ? -4.361 -27.162 8.498 1.00 9.41 89 THR A O 1
ATOM 620 N N . LYS A 1 90 ? -3.537 -26.797 6.430 1.00 8.07 90 LYS A N 1
ATOM 621 C CA . LYS A 1 90 ? -3.901 -28.128 5.931 1.00 6.95 90 LYS A CA 1
ATOM 622 C C . LYS A 1 90 ? -2.667 -28.678 5.238 1.00 9.49 90 LYS A C 1
ATOM 623 O O . LYS A 1 90 ? -2.248 -28.168 4.194 1.00 7.75 90 LYS A O 1
ATOM 629 N N . VAL A 1 91 ? -2.029 -29.671 5.883 1.00 6.78 91 VAL A N 1
ATOM 630 C CA . VAL A 1 91 ? -0.755 -30.188 5.402 1.00 6.85 91 VAL A CA 1
ATOM 631 C C . VAL A 1 91 ? -0.862 -31.617 4.945 1.00 10.63 91 VAL A C 1
ATOM 632 O O . VAL A 1 91 ? -1.519 -32.423 5.588 1.00 10.98 91 VAL A O 1
ATOM 636 N N . ASN A 1 92 ? -0.149 -31.940 3.868 1.00 8.71 92 ASN A N 1
ATOM 637 C CA . ASN A 1 92 ? -0.120 -33.280 3.307 1.00 8.16 92 ASN A CA 1
ATOM 638 C C . ASN A 1 92 ? 0.759 -34.187 4.163 1.00 10.63 92 ASN A C 1
ATOM 639 O O . ASN A 1 92 ? 1.956 -33.912 4.320 1.00 10.94 92 ASN A O 1
ATOM 644 N N . LEU A 1 93 ? 0.178 -35.275 4.693 1.00 5.18 93 LEU A N 1
ATOM 645 C CA . LEU A 1 93 ? 0.937 -36.241 5.503 1.00 5.23 93 LEU A CA 1
ATOM 646 C C . LEU A 1 93 ? 1.396 -37.419 4.645 1.00 8.83 93 LEU A C 1
ATOM 647 O O . LEU A 1 93 ? 2.533 -37.886 4.775 1.00 7.96 93 LEU A O 1
ATOM 652 N N . LEU A 1 94 ? 0.472 -37.939 3.810 1.00 6.65 94 LEU A N 1
ATOM 653 C CA . LEU A 1 94 ? 0.666 -39.143 2.993 1.00 4.98 94 LEU A CA 1
ATOM 654 C C . LEU A 1 94 ? -0.082 -38.972 1.683 1.00 8.94 94 LEU A C 1
ATOM 655 O O . LEU A 1 94 ? -1.233 -38.562 1.696 1.00 9.56 94 LEU A O 1
ATOM 660 N N . SER A 1 95 ? 0.569 -39.269 0.554 1.00 6.91 95 SER A N 1
ATOM 661 C CA . SER A 1 95 ? -0.065 -39.154 -0.746 1.00 5.62 95 SER A CA 1
ATOM 662 C C . SER A 1 95 ? 0.634 -39.996 -1.785 1.00 9.77 95 SER A C 1
ATOM 663 O O . SER A 1 95 ? 1.809 -40.371 -1.632 1.00 9.65 95 SER A O 1
ATOM 666 N N . ALA A 1 96 ? -0.081 -40.248 -2.882 1.00 5.54 96 ALA A N 1
ATOM 667 C CA . ALA A 1 96 ? 0.470 -40.951 -4.021 1.00 6.19 96 ALA A CA 1
ATOM 668 C C . ALA A 1 96 ? -0.329 -40.553 -5.257 1.00 10.62 96 ALA A C 1
ATOM 669 O O . ALA A 1 96 ? -1.421 -39.969 -5.151 1.00 9.84 96 ALA A O 1
ATOM 671 N N . ILE A 1 97 ? 0.253 -40.797 -6.427 1.00 9.04 97 ILE A N 1
ATOM 672 C CA . ILE A 1 97 ? -0.346 -40.493 -7.722 1.00 8.64 97 ILE A CA 1
ATOM 673 C C . ILE A 1 97 ? -0.188 -41.743 -8.575 1.00 12.72 97 ILE A C 1
ATOM 674 O O . ILE A 1 97 ? 0.807 -42.455 -8.448 1.00 12.29 97 ILE A O 1
ATOM 679 N N . LYS A 1 98 ? -1.177 -42.003 -9.433 1.00 9.67 98 LYS A N 1
ATOM 680 C CA . LYS A 1 98 ? -1.186 -43.086 -10.394 1.00 10.23 98 LYS A CA 1
ATOM 681 C C . LYS A 1 98 ? -1.753 -42.584 -11.719 1.00 15.31 98 LYS A C 1
ATOM 682 O O . LYS A 1 98 ? -2.583 -41.658 -11.740 1.00 12.21 98 LYS A O 1
ATOM 688 N N . SER A 1 99 ? -1.249 -43.157 -12.825 1.00 14.57 99 SER A N 1
ATOM 689 C CA . SER A 1 99 ? -1.707 -42.879 -14.177 1.00 16.42 99 SER A CA 1
ATOM 690 C C . SER A 1 99 ? -2.161 -44.242 -14.765 1.00 22.84 99 SER A C 1
ATOM 691 O O . SER A 1 99 ? -1.345 -45.128 -15.037 1.00 24.18 99 SER A O 1
ATOM 694 N N . PRO A 1 100 ? -3.481 -44.474 -14.836 1.00 20.64 100 PRO A N 1
ATOM 695 C CA . PRO A 1 100 ? -3.969 -45.781 -15.289 1.00 22.45 100 PRO A CA 1
ATOM 696 C C . PRO A 1 100 ? -3.845 -46.035 -16.784 1.00 31.47 100 PRO A C 1
ATOM 697 O O . PRO A 1 100 ? -3.970 -47.180 -17.208 1.00 30.29 100 PRO A O 1
ATOM 701 N N . CYS A 1 101 ? -3.657 -44.969 -17.580 1.00 34.08 101 CYS A N 1
ATOM 702 C CA . CYS A 1 101 ? -3.638 -45.073 -19.032 1.00 38.20 101 CYS A CA 1
ATOM 703 C C . CYS A 1 101 ? -2.388 -44.485 -19.675 1.00 43.22 101 CYS A C 1
ATOM 704 O O . CYS A 1 101 ? -2.158 -43.276 -19.590 1.00 42.80 101 CYS A O 1
ATOM 707 N N . GLN A 1 102 ? -1.592 -45.342 -20.328 1.00 40.39 102 GLN A N 1
ATOM 708 C CA . GLN A 1 102 ? -0.378 -44.924 -21.030 1.00 61.84 102 GLN A CA 1
ATOM 709 C C . GLN A 1 102 ? -0.742 -44.514 -22.451 1.00 93.66 102 GLN A C 1
ATOM 710 O O . GLN A 1 102 ? -0.128 -43.614 -23.017 1.00 61.24 102 GLN A O 1
ATOM 712 N N . PRO A 1 113 ? -11.609 -52.356 -19.053 1.00 29.59 113 PRO A N 1
ATOM 713 C CA . PRO A 1 113 ? -11.694 -51.818 -17.682 1.00 28.61 113 PRO A CA 1
ATOM 714 C C . PRO A 1 113 ? -10.406 -51.932 -16.877 1.00 27.65 113 PRO A C 1
ATOM 715 O O . PRO A 1 113 ? -9.788 -52.997 -16.818 1.00 26.81 113 PRO A O 1
ATOM 719 N N . TRP A 1 114 ? -9.990 -50.806 -16.294 1.00 21.66 114 TRP A N 1
ATOM 720 C CA . TRP A 1 114 ? -8.777 -50.704 -15.484 1.00 19.84 114 TRP A CA 1
ATOM 721 C C . TRP A 1 114 ? -9.093 -50.538 -13.995 1.00 18.02 114 TRP A C 1
ATOM 722 O O . TRP A 1 114 ? -10.167 -50.062 -13.649 1.00 14.92 114 TRP A O 1
ATOM 733 N N . TYR A 1 115 ? -8.136 -50.914 -13.123 1.00 13.75 115 TYR A N 1
ATOM 734 C CA . TYR A 1 115 ? -8.250 -50.836 -11.659 1.00 11.53 115 TYR A CA 1
ATOM 735 C C . TYR A 1 115 ? -6.978 -50.256 -11.067 1.00 13.69 115 TYR A C 1
ATOM 736 O O . TYR A 1 115 ? -5.881 -50.721 -11.391 1.00 12.93 115 TYR A O 1
ATOM 745 N N . GLU A 1 116 ? -7.117 -49.256 -10.180 1.00 10.42 116 GLU A N 1
ATOM 746 C CA . GLU A 1 116 ? -5.976 -48.629 -9.524 1.00 10.28 116 GLU A CA 1
ATOM 747 C C . GLU A 1 116 ? -6.206 -48.439 -8.045 1.00 13.09 116 GLU A C 1
ATOM 748 O O . GLU A 1 116 ? -6.823 -47.450 -7.642 1.00 12.63 116 GLU A O 1
ATOM 754 N N . PRO A 1 117 ? -5.692 -49.351 -7.202 1.00 10.37 117 PRO A N 1
ATOM 755 C CA . PRO A 1 117 ? -5.799 -49.120 -5.753 1.00 9.07 117 PRO A CA 1
ATOM 756 C C . PRO A 1 117 ? -4.648 -48.239 -5.296 1.00 12.32 117 PRO A C 1
ATOM 757 O O . PRO A 1 117 ? -3.588 -48.235 -5.916 1.00 12.19 117 PRO A O 1
ATOM 761 N N . ILE A 1 118 ? -4.854 -47.493 -4.222 1.00 7.21 118 ILE A N 1
ATOM 762 C CA . ILE A 1 118 ? -3.798 -46.692 -3.584 1.00 7.11 118 ILE A CA 1
ATOM 763 C C . ILE A 1 118 ? -3.978 -46.910 -2.109 1.00 10.89 118 ILE A C 1
ATOM 764 O O . ILE A 1 118 ? -5.069 -46.671 -1.589 1.00 9.20 118 ILE A O 1
ATOM 769 N N . TYR A 1 119 ? -2.891 -47.320 -1.436 1.00 8.30 119 TYR A N 1
ATOM 770 C CA . TYR A 1 119 ? -2.860 -47.521 -0.004 1.00 6.72 119 TYR A CA 1
ATOM 771 C C . TYR A 1 119 ? -1.854 -46.539 0.593 1.00 10.23 119 TYR A C 1
ATOM 772 O O . TYR A 1 119 ? -0.737 -46.428 0.101 1.00 11.58 119 TYR A O 1
ATOM 781 N N . LEU A 1 120 ? -2.234 -45.873 1.696 1.00 5.24 120 LEU A N 1
ATOM 782 C CA . LEU A 1 120 ? -1.377 -44.916 2.422 1.00 6.06 120 LEU A CA 1
ATOM 783 C C . LEU A 1 120 ? -1.426 -45.264 3.904 1.00 7.83 120 LEU A C 1
ATOM 784 O O . LEU A 1 120 ? -2.499 -45.594 4.410 1.00 7.11 120 LEU A O 1
ATOM 789 N N . GLY A 1 121 ? -0.299 -45.151 4.590 1.00 6.12 121 GLY A N 1
ATOM 790 C CA . GLY A 1 121 ? -0.257 -45.429 6.020 1.00 6.22 121 GLY A CA 1
ATOM 791 C C . GLY A 1 121 ? 0.995 -44.920 6.690 1.00 10.47 121 GLY A C 1
ATOM 792 O O . GLY A 1 121 ? 2.097 -45.105 6.173 1.00 9.60 121 GLY A O 1
ATOM 793 N N . GLY A 1 122 ? 0.837 -44.322 7.859 1.00 7.89 122 GLY A N 1
ATOM 794 C CA . GLY A 1 122 ? 1.977 -43.820 8.621 1.00 9.26 122 GLY A CA 1
ATOM 795 C C . GLY A 1 122 ? 1.629 -43.406 10.036 1.00 11.01 122 GLY A C 1
ATOM 796 O O . GLY A 1 122 ? 0.445 -43.265 10.373 1.00 10.75 122 GLY A O 1
ATOM 797 N N . VAL A 1 123 ? 2.665 -43.197 10.852 1.00 6.78 123 VAL A N 1
ATOM 798 C CA . VAL A 1 123 ? 2.569 -42.809 12.273 1.00 6.14 123 VAL A CA 1
ATOM 799 C C . VAL A 1 123 ? 2.869 -41.321 12.449 1.00 9.30 123 VAL A C 1
ATOM 800 O O . VAL A 1 123 ? 3.898 -40.824 11.959 1.00 7.11 123 VAL A O 1
ATOM 804 N N . PHE A 1 124 ? 1.946 -40.598 13.121 1.00 6.48 124 PHE A N 1
ATOM 805 C CA . PHE A 1 124 ? 2.081 -39.147 13.305 1.00 6.67 124 PHE A CA 1
ATOM 806 C C . PHE A 1 124 ? 1.710 -38.698 14.695 1.00 11.27 124 PHE A C 1
ATOM 807 O O . PHE A 1 124 ? 0.764 -39.239 15.271 1.00 10.66 124 PHE A O 1
ATOM 815 N N . GLN A 1 125 ? 2.421 -37.665 15.225 1.00 9.03 125 GLN A N 1
ATOM 816 C CA . GLN A 1 125 ? 2.054 -37.040 16.497 1.00 9.33 125 GLN A CA 1
ATOM 817 C C . GLN A 1 125 ? 0.922 -36.036 16.135 1.00 14.37 125 GLN A C 1
ATOM 818 O O . GLN A 1 125 ? 1.129 -35.163 15.289 1.00 14.36 125 GLN A O 1
ATOM 824 N N . LEU A 1 126 ? -0.281 -36.206 16.725 1.00 12.45 126 LEU A N 1
ATOM 825 C CA . LEU A 1 126 ? -1.412 -35.300 16.474 1.00 11.29 126 LEU A CA 1
ATOM 826 C C . LEU A 1 126 ? -1.843 -34.611 17.763 1.00 14.93 126 LEU A C 1
ATOM 827 O O . LEU A 1 126 ? -1.564 -35.112 18.852 1.00 14.82 126 LEU A O 1
ATOM 832 N N . GLU A 1 127 ? -2.522 -33.464 17.638 1.00 11.63 127 GLU A N 1
ATOM 833 C CA . GLU A 1 127 ? -3.004 -32.687 18.784 1.00 12.24 127 GLU A CA 1
ATOM 834 C C . GLU A 1 127 ? -4.518 -32.855 18.922 1.00 15.90 127 GLU A C 1
ATOM 835 O O . GLU A 1 127 ? -5.185 -33.162 17.933 1.00 13.51 127 GLU A O 1
ATOM 841 N N . LYS A 1 128 ? -5.065 -32.673 20.143 1.00 15.14 128 LYS A N 1
ATOM 842 C CA . LYS A 1 128 ? -6.511 -32.793 20.343 1.00 14.87 128 LYS A CA 1
ATOM 843 C C . LYS A 1 128 ? -7.214 -31.723 19.516 1.00 16.03 128 LYS A C 1
ATOM 844 O O . LYS A 1 128 ? -6.742 -30.581 19.460 1.00 13.77 128 LYS A O 1
ATOM 850 N N . GLY A 1 129 ? -8.259 -32.129 18.806 1.00 11.57 129 GLY A N 1
ATOM 851 C CA . GLY A 1 129 ? -9.013 -31.243 17.924 1.00 10.55 129 GLY A CA 1
ATOM 852 C C . GLY A 1 129 ? -8.501 -31.181 16.498 1.00 13.95 129 GLY A C 1
ATOM 853 O O . GLY A 1 129 ? -9.203 -30.671 15.619 1.00 13.84 129 GLY A O 1
ATOM 854 N N . ASP A 1 130 ? -7.289 -31.726 16.226 1.00 9.90 130 ASP A N 1
ATOM 855 C CA . ASP A 1 130 ? -6.791 -31.773 14.852 1.00 7.92 130 ASP A CA 1
ATOM 856 C C . ASP A 1 130 ? -7.779 -32.614 14.051 1.00 13.28 130 ASP A C 1
ATOM 857 O O . ASP A 1 130 ? -8.454 -33.505 14.600 1.00 12.10 130 ASP A O 1
ATOM 862 N N . ARG A 1 131 ? -7.832 -32.352 12.751 1.00 10.76 131 ARG A N 1
ATOM 863 C CA . ARG A 1 131 ? -8.707 -33.097 11.865 1.00 10.67 131 ARG A CA 1
ATOM 864 C C . ARG A 1 131 ? -7.903 -33.728 10.747 1.00 12.22 131 ARG A C 1
ATOM 865 O O . ARG A 1 131 ? -6.884 -33.167 10.318 1.00 11.02 131 ARG A O 1
ATOM 873 N N . LEU A 1 132 ? -8.372 -34.877 10.273 1.00 6.97 132 LEU A N 1
ATOM 874 C CA . LEU A 1 132 ? -7.728 -35.613 9.195 1.00 6.91 132 LEU A CA 1
ATOM 875 C C . LEU A 1 132 ? -8.686 -35.798 8.032 1.00 9.88 132 LEU A C 1
ATOM 876 O O . LEU A 1 132 ? -9.825 -36.195 8.229 1.00 8.57 132 LEU A O 1
ATOM 881 N N . SER A 1 133 ? -8.240 -35.497 6.809 1.00 8.58 133 SER A N 1
ATOM 882 C CA . SER A 1 133 ? -9.109 -35.744 5.666 1.00 8.23 133 SER A CA 1
ATOM 883 C C . SER A 1 133 ? -8.375 -36.678 4.739 1.00 10.21 133 SER A C 1
ATOM 884 O O . SER A 1 133 ? -7.140 -36.644 4.680 1.00 7.61 133 SER A O 1
ATOM 887 N N . ALA A 1 134 ? -9.131 -37.577 4.095 1.00 8.64 134 ALA A N 1
ATOM 888 C CA . ALA A 1 134 ? -8.619 -38.533 3.108 1.00 9.03 134 ALA A CA 1
ATOM 889 C C . ALA A 1 134 ? -9.381 -38.182 1.850 1.00 12.10 134 ALA A C 1
ATOM 890 O O . ALA A 1 134 ? -10.592 -38.376 1.791 1.00 11.42 134 ALA A O 1
ATOM 892 N N . GLU A 1 135 ? -8.689 -37.545 0.886 1.00 8.51 135 GLU A N 1
ATOM 893 C CA . GLU A 1 135 ? -9.321 -36.957 -0.304 1.00 7.18 135 GLU A CA 1
ATOM 894 C C . GLU A 1 135 ? -8.709 -37.438 -1.594 1.00 10.50 135 GLU A C 1
ATOM 895 O O . GLU A 1 135 ? -7.525 -37.783 -1.625 1.00 7.65 135 GLU A O 1
ATOM 901 N N . ILE A 1 136 ? -9.541 -37.475 -2.652 1.00 8.21 136 ILE A N 1
ATOM 902 C CA . ILE A 1 136 ? -9.183 -37.904 -4.008 1.00 7.59 136 ILE A CA 1
ATOM 903 C C . ILE A 1 136 ? -9.574 -36.807 -4.985 1.00 10.75 136 ILE A C 1
ATOM 904 O O . ILE A 1 136 ? -10.344 -35.916 -4.611 1.00 11.47 136 ILE A O 1
ATOM 909 N N . ASN A 1 137 ? -9.088 -36.884 -6.234 1.00 7.96 137 ASN A N 1
ATOM 910 C CA . ASN A 1 137 ? -9.443 -35.920 -7.290 1.00 9.86 137 ASN A CA 1
ATOM 911 C C . ASN A 1 137 ? -10.514 -36.407 -8.289 1.00 18.02 137 ASN A C 1
ATOM 912 O O . ASN A 1 137 ? -11.131 -35.582 -8.982 1.00 20.55 137 ASN A O 1
ATOM 917 N N . ARG A 1 138 ? -10.702 -37.726 -8.424 1.00 14.36 138 ARG A N 1
ATOM 918 C CA . ARG A 1 138 ? -11.648 -38.208 -9.454 1.00 14.02 138 ARG A CA 1
ATOM 919 C C . ARG A 1 138 ? -12.697 -39.134 -8.835 1.00 16.87 138 ARG A C 1
ATOM 920 O O . ARG A 1 138 ? -12.596 -40.357 -8.979 1.00 15.35 138 ARG A O 1
ATOM 928 N N . PRO A 1 139 ? -13.698 -38.567 -8.118 1.00 13.39 139 PRO A N 1
ATOM 929 C CA . PRO A 1 139 ? -14.720 -39.414 -7.489 1.00 12.17 139 PRO A CA 1
ATOM 930 C C . PRO A 1 139 ? -15.593 -40.139 -8.514 1.00 16.08 139 PRO A C 1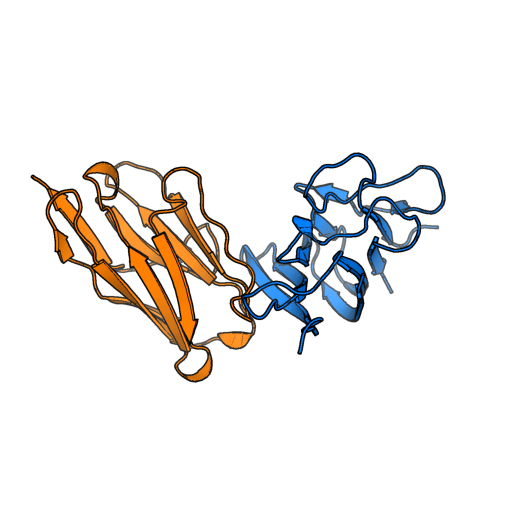
ATOM 931 O O . PRO A 1 139 ? -16.169 -41.175 -8.197 1.00 15.07 139 PRO A O 1
ATOM 935 N N . ASP A 1 140 ? -15.578 -39.657 -9.772 1.00 13.62 140 ASP A N 1
ATOM 936 C CA . ASP A 1 140 ? -16.281 -40.290 -10.887 1.00 14.03 140 ASP A CA 1
ATOM 937 C C . ASP A 1 140 ? -15.636 -41.637 -11.226 1.00 16.02 140 ASP A C 1
ATOM 938 O O . ASP A 1 140 ? -16.295 -42.487 -11.820 1.00 14.82 140 ASP A O 1
ATOM 943 N N . TYR A 1 141 ? -14.375 -41.858 -10.775 1.00 11.59 141 TYR A N 1
ATOM 944 C CA . TYR A 1 141 ? -13.671 -4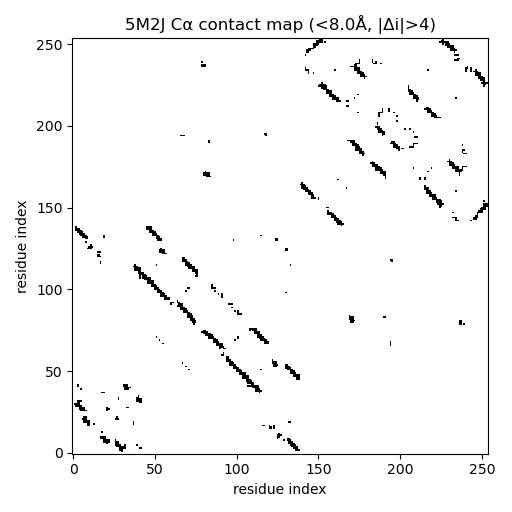3.120 -10.952 1.00 12.24 141 TYR A CA 1
ATOM 945 C C . TYR A 1 141 ? -13.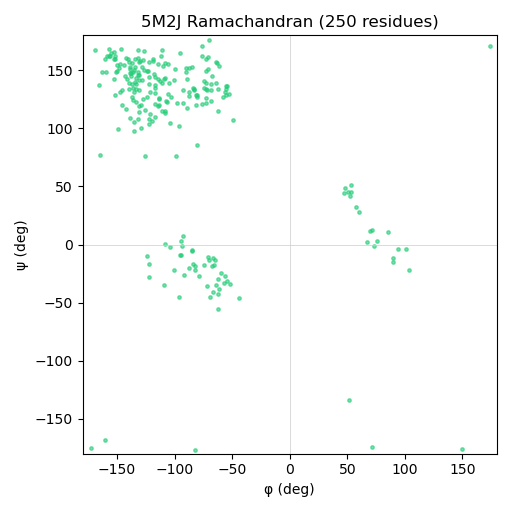619 -43.982 -9.652 1.00 16.16 141 TYR A C 1
ATOM 946 O O . TYR A 1 141 ? -13.066 -45.073 -9.679 1.00 17.37 141 TYR A O 1
ATOM 955 N N . LEU A 1 142 ? -14.165 -43.492 -8.523 1.00 12.27 142 LEU A N 1
ATOM 956 C CA . LEU A 1 142 ? -14.133 -44.214 -7.249 1.00 11.32 142 LEU A CA 1
ATOM 957 C C . LEU A 1 142 ? -15.001 -45.475 -7.266 1.00 15.55 142 LEU A C 1
ATOM 958 O O . LEU A 1 142 ? -16.177 -45.394 -7.607 1.00 16.48 142 LEU A O 1
ATOM 963 N N . ASP A 1 143 ? -14.402 -46.649 -6.966 1.00 12.77 143 ASP A N 1
ATOM 964 C CA . ASP A 1 143 ? -15.144 -47.916 -6.946 1.00 13.89 143 ASP A CA 1
ATOM 965 C C . ASP A 1 143 ? -15.516 -48.237 -5.476 1.00 19.79 143 ASP A C 1
ATOM 966 O O . ASP A 1 143 ? -14.849 -49.039 -4.821 1.00 19.70 143 ASP A O 1
ATOM 971 N N . PHE A 1 144 ? -16.533 -47.533 -4.952 1.00 18.87 144 PHE A N 1
ATOM 972 C CA . PHE A 1 144 ? -17.001 -47.623 -3.563 1.00 19.46 144 PHE A CA 1
ATOM 973 C C . PHE A 1 144 ? -18.185 -48.599 -3.356 1.00 26.45 144 PHE A C 1
ATOM 974 O O . PHE A 1 144 ? -18.540 -48.903 -2.212 1.00 25.31 144 PHE A O 1
ATOM 982 N N . ALA A 1 145 ? -18.776 -49.101 -4.454 1.00 25.26 145 ALA A N 1
ATOM 983 C CA . ALA A 1 145 ? -19.908 -50.044 -4.404 1.00 25.74 145 ALA A CA 1
ATOM 984 C C . ALA A 1 145 ? -19.420 -51.418 -3.933 1.00 30.18 145 ALA A C 1
ATOM 985 O O . ALA A 1 145 ? -20.115 -52.119 -3.190 1.00 29.53 145 ALA A O 1
ATOM 987 N N . GLU A 1 146 ? -18.202 -51.781 -4.339 1.00 27.06 146 GLU A N 1
ATOM 988 C CA . GLU A 1 146 ? -17.589 -53.048 -3.944 1.00 26.12 146 GLU A CA 1
ATOM 989 C C . GLU A 1 146 ? -17.015 -52.884 -2.541 1.00 25.45 146 GLU A C 1
ATOM 990 O O . GLU A 1 146 ? -16.304 -51.920 -2.282 1.00 24.93 146 GLU A O 1
ATOM 996 N N . SER A 1 147 ? -17.385 -53.790 -1.619 1.00 19.47 147 SER A N 1
ATOM 997 C CA . SER A 1 147 ? -16.947 -53.786 -0.218 1.00 18.27 147 SER A CA 1
ATOM 998 C C . SER A 1 147 ? -15.421 -53.975 -0.063 1.00 18.48 147 SER A C 1
ATOM 999 O O . SER A 1 147 ? -14.776 -54.516 -0.974 1.00 17.03 147 SER A O 1
ATOM 1002 N N . GLY A 1 148 ? -14.889 -53.499 1.080 1.00 12.39 148 GLY A N 1
ATOM 1003 C CA . GLY A 1 148 ? -13.487 -53.590 1.489 1.00 10.83 148 GLY A CA 1
ATOM 1004 C C . GLY A 1 148 ? -12.487 -52.798 0.663 1.00 10.81 148 GLY A C 1
ATOM 1005 O O . GLY A 1 148 ? -11.283 -52.879 0.933 1.00 9.52 148 GLY A O 1
ATOM 1006 N N . GLN A 1 149 ? -12.950 -52.037 -0.355 1.00 7.34 149 GLN A N 1
ATOM 1007 C CA . GLN A 1 149 ? -12.037 -51.326 -1.263 1.00 7.73 149 GLN A CA 1
ATOM 1008 C C . GLN A 1 149 ? -11.673 -49.904 -0.889 1.00 11.89 149 GLN A C 1
ATOM 1009 O O . GLN A 1 149 ? -10.633 -49.385 -1.338 1.00 10.37 149 GLN A O 1
ATOM 1015 N N . VAL A 1 150 ? -12.548 -49.237 -0.142 1.00 10.04 150 VAL A N 1
ATOM 1016 C CA . VAL A 1 150 ? -12.349 -47.826 0.175 1.00 8.51 150 VAL A CA 1
ATOM 1017 C C . VAL A 1 150 ? -12.531 -47.645 1.649 1.00 12.02 150 VAL A C 1
ATOM 1018 O O . VAL A 1 150 ? -13.617 -47.878 2.172 1.00 11.91 150 VAL A O 1
ATOM 1022 N N . TYR A 1 151 ? -11.455 -47.278 2.338 1.00 7.96 151 TYR A N 1
ATOM 1023 C CA . TYR A 1 151 ? -11.493 -47.168 3.790 1.00 6.95 151 TYR A CA 1
ATOM 1024 C C . TYR A 1 151 ? -10.501 -46.133 4.309 1.00 8.77 151 TYR A C 1
ATOM 1025 O O . TYR A 1 151 ? -9.599 -45.720 3.594 1.00 7.59 151 TYR A O 1
ATOM 1034 N N . PHE A 1 152 ? -10.700 -45.700 5.543 1.00 6.71 152 PHE A N 1
ATOM 1035 C CA . PHE A 1 152 ? -9.902 -44.659 6.197 1.00 5.66 152 PHE A CA 1
ATOM 1036 C C . PHE A 1 152 ? -9.941 -44.928 7.682 1.00 9.59 152 PHE A C 1
ATOM 1037 O O . PHE A 1 152 ? -11.021 -45.090 8.261 1.00 9.21 152 PHE A O 1
ATOM 1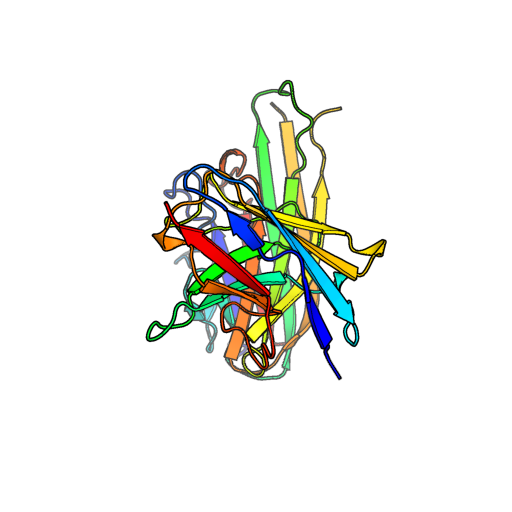045 N N . GLY A 1 153 ? -8.781 -44.979 8.315 1.00 6.00 153 GLY A N 1
ATOM 1046 C CA . GLY A 1 153 ? -8.791 -45.230 9.746 1.00 5.18 153 GLY A CA 1
ATOM 1047 C C . GLY A 1 153 ? -7.628 -44.666 10.515 1.00 9.85 153 GLY A C 1
ATOM 1048 O O . GLY A 1 153 ? -6.617 -44.267 9.932 1.00 7.65 153 GLY A O 1
ATOM 1049 N N . ILE A 1 154 ? -7.793 -44.630 11.849 1.00 9.11 154 ILE A N 1
ATOM 1050 C CA . ILE A 1 154 ? -6.767 -44.175 12.783 1.00 8.87 154 ILE A CA 1
ATOM 1051 C C . ILE A 1 154 ? -6.841 -45.011 14.055 1.00 12.49 154 ILE A C 1
ATOM 1052 O O . ILE A 1 154 ? -7.915 -45.501 14.411 1.00 11.43 154 ILE A O 1
ATOM 1057 N N . ILE A 1 155 ? -5.716 -45.119 14.770 1.00 8.42 155 ILE A N 1
ATOM 1058 C CA . ILE A 1 155 ? -5.684 -45.736 16.098 1.00 8.45 155 ILE A CA 1
ATOM 1059 C C . ILE A 1 155 ? -4.605 -45.042 16.930 1.00 13.36 155 ILE A C 1
ATOM 1060 O O . ILE A 1 155 ? -3.478 -44.867 16.447 1.00 12.12 155 ILE A O 1
ATOM 1065 N N . ALA A 1 156 ? -4.949 -44.649 18.163 1.00 13.96 156 ALA A N 1
ATOM 1066 C CA . ALA A 1 156 ? -4.003 -44.041 19.101 1.00 14.90 156 ALA A CA 1
ATOM 1067 C C . ALA A 1 156 ? -3.062 -45.141 19.595 1.00 18.22 156 ALA A C 1
ATOM 1068 O O . ALA A 1 156 ? -3.527 -46.179 20.064 1.00 18.40 156 ALA A O 1
ATOM 1070 N N . LEU A 1 157 ? -1.750 -44.928 19.464 1.00 15.21 157 LEU A N 1
ATOM 1071 C CA . LEU A 1 157 ? -0.736 -45.904 19.894 1.00 27.82 157 LEU A CA 1
ATOM 1072 C C . LEU A 1 157 ? -0.025 -45.496 21.185 1.00 48.59 157 LEU A C 1
ATOM 1073 O O . LEU A 1 157 ? -0.243 -44.400 21.692 1.00 27.44 157 LEU A O 1
ATOM 1078 N N . GLN B 2 1 ? 7.671 -16.561 10.942 1.00 36.80 1 GLN D N 1
ATOM 1079 C CA . GLN B 2 1 ? 8.187 -15.704 9.888 1.00 34.48 1 GLN D CA 1
ATOM 1080 C C . GLN B 2 1 ? 7.615 -16.142 8.536 1.00 30.10 1 GLN D C 1
ATOM 1081 O O . GLN B 2 1 ? 8.335 -16.233 7.540 1.00 29.37 1 GLN D O 1
ATOM 1087 N N . VAL B 2 2 ? 6.305 -16.377 8.491 1.00 21.71 2 VAL D N 1
ATOM 1088 C CA . VAL B 2 2 ? 5.629 -16.758 7.254 1.00 18.93 2 VAL D CA 1
ATOM 1089 C C . VAL B 2 2 ? 5.343 -15.463 6.500 1.00 20.95 2 VAL D C 1
ATOM 1090 O O . VAL B 2 2 ? 4.865 -14.498 7.107 1.00 20.35 2 VAL D O 1
ATOM 1094 N N . GLN B 2 3 ? 5.631 -15.434 5.178 1.00 14.35 3 GLN D N 1
ATOM 1095 C CA . GLN B 2 3 ? 5.319 -14.283 4.354 1.00 12.72 3 GLN D CA 1
ATOM 1096 C C . GLN B 2 3 ? 4.657 -14.728 3.065 1.00 13.51 3 GLN D C 1
ATOM 1097 O O . GLN B 2 3 ? 5.117 -15.684 2.433 1.00 11.43 3 GLN D O 1
ATOM 1103 N N . LEU B 2 4 ? 3.567 -14.040 2.703 1.00 9.36 4 LEU D N 1
ATOM 1104 C CA . LEU B 2 4 ? 2.763 -14.325 1.517 1.00 9.14 4 LEU D CA 1
ATOM 1105 C C . LEU B 2 4 ? 2.493 -12.989 0.873 1.00 15.93 4 LEU D C 1
ATOM 1106 O O . LEU B 2 4 ? 1.716 -12.211 1.408 1.00 16.15 4 LEU D O 1
ATOM 1111 N N . VAL B 2 5 ? 3.169 -12.682 -0.238 1.00 11.89 5 VAL D N 1
ATOM 1112 C CA . VAL B 2 5 ? 3.007 -11.352 -0.807 1.00 11.47 5 VAL D CA 1
ATOM 1113 C C . VAL B 2 5 ? 2.311 -11.433 -2.163 1.00 12.95 5 VAL D C 1
ATOM 1114 O O . VAL B 2 5 ? 2.742 -12.128 -3.083 1.00 11.87 5 VAL D O 1
ATOM 1118 N N . GLU B 2 6 ? 1.164 -10.777 -2.221 1.00 9.76 6 GLU D N 1
ATOM 1119 C CA . GLU B 2 6 ? 0.292 -10.786 -3.379 1.00 7.75 6 GLU D CA 1
ATOM 1120 C C . GLU B 2 6 ? 0.662 -9.697 -4.379 1.00 11.47 6 GLU D C 1
ATOM 1121 O O . GLU B 2 6 ? 1.173 -8.637 -4.003 1.00 10.54 6 GLU D O 1
ATOM 1127 N N . SER B 2 7 ? 0.364 -9.961 -5.655 1.00 8.76 7 SER D N 1
ATOM 1128 C CA . SER B 2 7 ? 0.545 -9.022 -6.764 1.00 9.38 7 SER D CA 1
ATOM 1129 C C . SER B 2 7 ? -0.384 -9.413 -7.911 1.00 12.30 7 SER D C 1
ATOM 1130 O O . SER B 2 7 ? -0.992 -10.498 -7.885 1.00 11.23 7 SER D O 1
ATOM 1133 N N . GLY B 2 8 ? -0.510 -8.524 -8.895 1.00 9.53 8 GLY D N 1
ATOM 1134 C CA . GLY B 2 8 ? -1.262 -8.794 -10.112 1.00 7.98 8 GLY D CA 1
ATOM 1135 C C . GLY B 2 8 ? -2.639 -8.199 -10.172 1.00 12.39 8 GLY D C 1
ATOM 1136 O O . GLY B 2 8 ? -3.304 -8.301 -11.202 1.00 9.56 8 GLY D O 1
ATOM 1137 N N . GLY B 2 9 ? -3.063 -7.563 -9.084 1.00 10.03 9 GLY D N 1
ATOM 1138 C CA . GLY B 2 9 ? -4.360 -6.901 -9.066 1.00 10.29 9 GLY D CA 1
ATOM 1139 C C . GLY B 2 9 ? -4.418 -5.756 -10.068 1.00 14.26 9 GLY D C 1
ATOM 1140 O O . GLY B 2 9 ? -3.391 -5.237 -10.503 1.00 14.26 9 GLY D O 1
ATOM 1141 N N . GLY B 2 10 ? -5.610 -5.402 -10.477 1.00 11.54 10 GLY D N 1
ATOM 1142 C CA . GLY B 2 10 ? -5.780 -4.324 -11.436 1.00 12.66 10 GLY D CA 1
ATOM 1143 C C . GLY B 2 10 ? -7.215 -3.931 -11.664 1.00 15.52 10 GLY D C 1
ATOM 1144 O O . GLY B 2 10 ? -8.131 -4.441 -11.008 1.00 14.95 10 GLY D O 1
ATOM 1145 N N . LEU B 2 11 ? -7.398 -3.014 -12.608 1.00 10.80 11 LEU D N 1
ATOM 1146 C CA . LEU B 2 11 ? -8.704 -2.506 -12.976 1.00 9.91 11 LEU D CA 1
ATOM 1147 C C . LEU B 2 11 ? -9.084 -3.112 -14.305 1.00 13.58 11 LEU D C 1
ATOM 1148 O O . LEU B 2 11 ? -8.303 -3.062 -15.254 1.00 12.83 11 LEU D O 1
ATOM 1153 N N . VAL B 2 12 ? -10.293 -3.683 -14.367 1.00 9.25 12 VAL D N 1
ATOM 1154 C CA . VAL B 2 12 ? -10.805 -4.312 -15.574 1.00 11.73 12 VAL D CA 1
ATOM 1155 C C . VAL B 2 12 ? -12.291 -3.973 -15.692 1.00 14.67 12 VAL D C 1
ATOM 1156 O O . VAL B 2 12 ? -12.886 -3.539 -14.709 1.00 14.37 12 VAL D O 1
ATOM 1160 N N . GLN B 2 13 ? -12.865 -4.080 -16.907 1.00 10.24 13 GLN D N 1
ATOM 1161 C CA . GLN B 2 13 ? -14.290 -3.877 -17.138 1.00 10.46 13 GLN D CA 1
ATOM 1162 C C . GLN B 2 13 ? -14.971 -5.265 -17.096 1.00 13.51 13 GLN D C 1
ATOM 1163 O O . GLN B 2 13 ? -14.261 -6.285 -17.200 1.00 12.84 13 GLN D O 1
ATOM 1169 N N . PRO B 2 14 ? -16.317 -5.360 -16.966 1.00 11.53 14 PRO D N 1
ATOM 1170 C CA . PRO B 2 14 ? -16.955 -6.700 -16.922 1.00 11.63 14 PRO D CA 1
ATOM 1171 C C . PRO B 2 14 ? -16.602 -7.588 -18.113 1.00 15.06 14 PRO D C 1
ATOM 1172 O O . PRO B 2 14 ? -16.553 -7.114 -19.240 1.00 15.44 14 PRO D O 1
ATOM 1176 N N . GLY B 2 15 ? -16.309 -8.848 -17.839 1.00 13.75 15 GLY D N 1
ATOM 1177 C CA . GLY B 2 15 ? -15.886 -9.828 -18.841 1.00 14.96 15 GLY D CA 1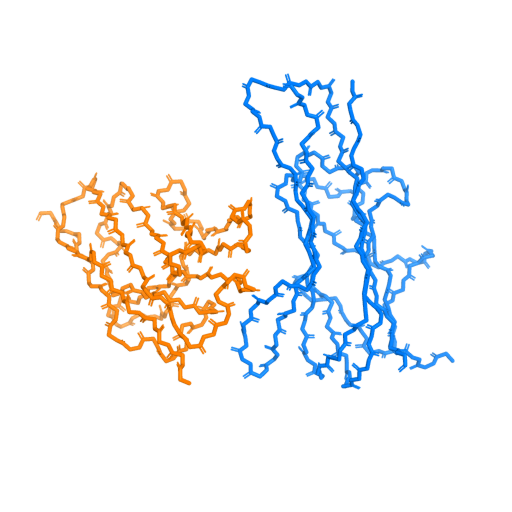
ATOM 1178 C C . GLY B 2 15 ? -14.367 -9.920 -18.949 1.00 19.94 15 GLY D C 1
ATOM 1179 O O . GLY B 2 15 ? -13.848 -10.732 -19.719 1.00 22.46 15 GLY D O 1
ATOM 1180 N N . GLY B 2 16 ? -13.665 -9.066 -18.196 1.00 12.26 16 GLY D N 1
ATOM 1181 C CA . GLY B 2 16 ? -12.209 -8.985 -18.166 1.00 11.54 16 GLY D CA 1
ATOM 1182 C C . GLY B 2 16 ? -11.520 -10.163 -17.508 1.00 15.58 16 GLY D C 1
ATOM 1183 O O . GLY B 2 16 ? -12.179 -11.056 -16.956 1.00 14.27 16 GLY D O 1
ATOM 1184 N N . SER B 2 17 ? -10.176 -10.151 -17.549 1.00 13.11 17 SER D N 1
ATOM 1185 C CA . SER B 2 17 ? -9.291 -11.209 -17.015 1.00 12.98 17 SER D CA 1
ATOM 1186 C C . SER B 2 17 ? -8.120 -10.595 -16.252 1.00 16.29 17 SER D C 1
ATOM 1187 O O . SER B 2 17 ? -7.668 -9.517 -16.598 1.00 15.65 17 SER D O 1
ATOM 1190 N N . LEU B 2 18 ? -7.623 -11.289 -15.225 1.00 12.58 18 LEU D N 1
ATOM 1191 C CA . LEU B 2 18 ? -6.476 -10.849 -14.426 1.00 12.96 18 LEU D CA 1
ATOM 1192 C C . LEU B 2 18 ? -5.788 -12.124 -13.930 1.00 13.82 18 LEU D C 1
ATOM 1193 O O . LEU B 2 18 ? -6.460 -13.118 -13.678 1.00 12.92 18 LEU D O 1
ATOM 1198 N N . ARG B 2 19 ? -4.480 -12.077 -13.749 1.00 9.92 19 ARG D N 1
ATOM 1199 C CA . ARG B 2 19 ? -3.705 -13.197 -13.211 1.00 10.23 19 ARG D CA 1
ATOM 1200 C C . ARG B 2 19 ? -3.008 -12.718 -11.944 1.00 11.54 19 ARG D C 1
ATOM 1201 O O . ARG B 2 19 ? -2.177 -11.808 -11.994 1.00 10.22 19 ARG D O 1
ATOM 1209 N N . LEU B 2 20 ? -3.421 -13.253 -10.798 1.00 6.92 20 LEU D N 1
ATOM 1210 C CA . LEU B 2 20 ? -2.807 -12.902 -9.512 1.00 5.95 20 LEU D CA 1
ATOM 1211 C C . LEU B 2 20 ? -1.675 -13.846 -9.228 1.00 9.87 20 LEU D C 1
ATOM 1212 O O . LEU B 2 20 ? -1.709 -15.008 -9.634 1.00 8.79 20 LEU D O 1
ATOM 1217 N N . SER B 2 21 ? -0.666 -13.340 -8.533 1.00 7.16 21 SER D N 1
ATOM 1218 C CA . SER B 2 21 ? 0.512 -14.108 -8.128 1.00 8.26 21 SER D CA 1
ATOM 1219 C C . SER B 2 21 ? 0.744 -13.943 -6.625 1.00 12.62 21 SER D C 1
ATOM 1220 O O . SER B 2 21 ? 0.362 -12.922 -6.035 1.00 12.53 21 SER D O 1
ATOM 1223 N N . CYS B 2 22 ? 1.362 -14.953 -6.004 1.00 9.96 22 CYS D N 1
ATOM 1224 C CA . CYS B 2 22 ? 1.610 -14.976 -4.571 1.00 10.24 22 CYS D CA 1
ATOM 1225 C C . CYS B 2 22 ? 2.962 -15.592 -4.293 1.00 13.18 22 CYS D C 1
ATOM 1226 O O . CYS B 2 22 ? 3.120 -16.791 -4.540 1.00 12.55 22 CYS D O 1
ATOM 1229 N N . ALA B 2 23 ? 3.905 -14.813 -3.720 1.00 9.65 23 ALA D N 1
ATOM 1230 C CA . ALA B 2 23 ? 5.239 -15.286 -3.369 1.00 9.12 23 ALA D CA 1
ATOM 1231 C C . ALA B 2 23 ? 5.229 -15.757 -1.923 1.00 12.18 23 ALA D C 1
ATOM 1232 O O . ALA B 2 23 ? 4.849 -15.004 -1.030 1.00 12.46 23 ALA D O 1
ATOM 1234 N N . ALA B 2 24 ? 5.588 -17.032 -1.706 1.00 7.96 24 ALA D N 1
ATOM 1235 C CA . ALA B 2 24 ? 5.556 -17.666 -0.387 1.00 8.29 24 ALA D CA 1
ATOM 1236 C C . ALA B 2 24 ? 6.949 -17.898 0.154 1.00 13.05 24 ALA D C 1
ATOM 1237 O O . ALA B 2 24 ? 7.860 -18.224 -0.609 1.00 13.34 24 ALA D O 1
ATOM 1239 N N . SER B 2 25 ? 7.133 -17.730 1.474 1.00 10.22 25 SER D N 1
ATOM 1240 C CA . SER B 2 25 ? 8.421 -17.961 2.137 1.00 10.91 25 SER D CA 1
ATOM 1241 C C . SER B 2 25 ? 8.204 -18.164 3.625 1.00 14.63 25 SER D C 1
ATOM 1242 O O . SER B 2 25 ? 7.149 -17.815 4.141 1.00 11.84 25 SER D O 1
ATOM 1245 N N . GLY B 2 26 ? 9.175 -18.777 4.287 1.00 13.91 26 GLY D N 1
ATOM 1246 C CA . GLY B 2 26 ? 9.149 -18.992 5.734 1.00 15.18 26 GLY D CA 1
ATOM 1247 C C . GLY B 2 26 ? 8.426 -20.229 6.218 1.00 18.57 26 GLY D C 1
ATOM 1248 O O . GLY B 2 26 ? 8.175 -20.359 7.417 1.00 17.04 26 GLY D O 1
ATOM 1249 N N . PHE B 2 27 ? 8.068 -21.134 5.284 1.00 14.31 27 PHE D N 1
ATOM 1250 C CA . PHE B 2 27 ? 7.442 -22.438 5.554 1.00 13.12 27 PHE D CA 1
ATOM 1251 C C . PHE B 2 27 ? 7.726 -23.348 4.372 1.00 17.03 27 PHE D C 1
ATOM 1252 O O . PHE B 2 27 ? 8.121 -22.856 3.315 1.00 17.10 27 PHE D O 1
ATOM 1260 N N . THR B 2 28 ? 7.573 -24.663 4.547 1.00 12.99 28 THR D N 1
ATOM 1261 C CA . THR B 2 28 ? 7.810 -25.624 3.474 1.00 11.66 28 THR D CA 1
ATOM 1262 C C . THR B 2 28 ? 6.549 -25.635 2.576 1.00 13.00 28 THR D C 1
ATOM 1263 O O . THR B 2 28 ? 5.648 -26.451 2.765 1.00 12.48 28 THR D O 1
ATOM 1267 N N . PHE B 2 29 ? 6.496 -24.704 1.617 1.00 10.51 29 PHE D N 1
ATOM 1268 C CA . PHE B 2 29 ? 5.387 -24.487 0.689 1.00 8.88 29 PHE D CA 1
ATOM 1269 C C . PHE B 2 29 ? 4.804 -25.783 0.086 1.00 11.55 29 PHE D C 1
ATOM 1270 O O . PHE B 2 29 ? 3.589 -25.943 0.096 1.00 11.12 29 PHE D O 1
ATOM 1278 N N . SER B 2 30 ? 5.670 -26.712 -0.383 1.00 8.60 30 SER D N 1
ATOM 1279 C CA . SER B 2 30 ? 5.319 -28.018 -0.997 1.00 8.26 30 SER D CA 1
ATOM 1280 C C . SER B 2 30 ? 4.443 -28.914 -0.114 1.00 12.84 30 SER D C 1
ATOM 1281 O O . SER B 2 30 ? 3.736 -29.769 -0.646 1.00 11.52 30 SER D O 1
ATOM 1284 N N . ASN B 2 31 ? 4.529 -28.753 1.224 1.00 9.93 31 ASN D N 1
ATOM 1285 C CA . ASN B 2 31 ? 3.793 -29.553 2.216 1.00 9.49 31 ASN D CA 1
ATOM 1286 C C . ASN B 2 31 ? 2.359 -29.066 2.445 1.00 11.93 31 ASN D C 1
ATOM 1287 O O . ASN B 2 31 ? 1.560 -29.807 3.006 1.00 10.81 31 ASN D O 1
ATOM 1292 N N . TYR B 2 32 ? 2.057 -27.818 2.060 1.00 8.31 32 TYR D N 1
ATOM 1293 C CA . TYR B 2 32 ? 0.801 -27.168 2.365 1.00 7.48 32 TYR D CA 1
ATOM 1294 C C . TYR B 2 32 ? -0.180 -27.040 1.262 1.00 9.50 32 TYR D C 1
ATOM 1295 O O . TYR B 2 32 ? 0.164 -26.585 0.160 1.00 8.71 32 TYR D O 1
ATOM 1304 N N . TRP B 2 33 ? -1.466 -27.271 1.621 1.00 5.84 33 TRP D N 1
ATOM 1305 C CA . TRP B 2 33 ? -2.577 -26.952 0.740 1.00 5.64 33 TRP D CA 1
ATOM 1306 C C . TRP B 2 33 ? -2.623 -25.424 0.816 1.00 8.37 33 TRP D C 1
ATOM 1307 O O . TRP B 2 33 ? -2.258 -24.873 1.844 1.00 6.21 33 TRP D O 1
ATOM 1318 N N . MET B 2 34 ? -3.052 -24.751 -0.265 1.00 5.64 34 MET D N 1
ATOM 1319 C CA . MET B 2 34 ? -3.040 -23.289 -0.304 1.00 5.00 34 MET D CA 1
ATOM 1320 C C . MET B 2 34 ? -4.363 -22.745 -0.783 1.00 8.03 34 MET D C 1
ATOM 1321 O O . MET B 2 34 ? -5.169 -23.468 -1.382 1.00 8.63 34 MET D O 1
ATOM 1326 N N . TYR B 2 35 ? -4.604 -21.465 -0.480 1.00 5.09 35 TYR D N 1
ATOM 1327 C CA . TYR B 2 35 ? -5.876 -20.830 -0.727 1.00 5.11 35 TYR D CA 1
ATOM 1328 C C . TYR B 2 35 ? -5.755 -19.416 -1.242 1.00 8.93 35 TYR D C 1
ATOM 1329 O O . TYR B 2 35 ? -4.774 -18.738 -0.986 1.00 9.16 35 TYR D O 1
ATOM 1338 N N . TRP B 2 36 ? -6.816 -18.964 -1.915 1.00 7.31 36 TRP D N 1
ATOM 1339 C CA . TRP B 2 36 ? -7.053 -17.579 -2.261 1.00 7.61 36 TRP D CA 1
ATOM 1340 C C . TRP B 2 36 ? -8.328 -17.233 -1.526 1.00 9.11 36 TRP D C 1
ATOM 1341 O O . TRP B 2 36 ? -9.258 -18.045 -1.465 1.00 7.58 36 TRP D O 1
ATOM 1352 N N . VAL B 2 37 ? -8.347 -16.048 -0.917 1.00 6.45 37 VAL D N 1
ATOM 1353 C CA . VAL B 2 37 ? -9.479 -15.517 -0.175 1.00 6.73 37 VAL D CA 1
ATOM 1354 C C . VAL B 2 37 ? -9.634 -14.075 -0.615 1.00 10.58 37 VAL D C 1
ATOM 1355 O O . VAL B 2 37 ? -8.683 -13.473 -1.129 1.00 9.71 37 VAL D O 1
ATOM 1359 N N . ARG B 2 38 ? -10.814 -13.511 -0.404 1.00 7.40 38 ARG D N 1
ATOM 1360 C CA . ARG B 2 38 ? -11.023 -12.108 -0.752 1.00 6.72 38 ARG D CA 1
ATOM 1361 C C . ARG B 2 38 ? -11.912 -11.427 0.273 1.00 9.82 38 ARG D C 1
ATOM 1362 O O . ARG B 2 38 ? -12.652 -12.093 1.010 1.00 8.07 38 ARG D O 1
ATOM 1370 N N . GLN B 2 39 ? -11.855 -10.100 0.293 1.00 7.00 39 GLN D N 1
ATOM 1371 C CA . GLN B 2 39 ? -12.693 -9.324 1.182 1.00 7.67 39 GLN D CA 1
ATOM 1372 C C . GLN B 2 39 ? -13.100 -8.025 0.522 1.00 11.05 39 GLN D C 1
ATOM 1373 O O . GLN B 2 39 ? -12.248 -7.225 0.131 1.00 10.50 39 GLN D O 1
ATOM 1379 N N . ALA B 2 40 ? -14.407 -7.846 0.364 1.00 9.06 40 ALA D N 1
ATOM 1380 C CA . ALA B 2 40 ? -14.981 -6.629 -0.207 1.00 9.77 40 ALA D CA 1
ATOM 1381 C C . ALA B 2 40 ? -15.245 -5.683 0.958 1.00 14.59 40 ALA D C 1
ATOM 1382 O O . ALA B 2 40 ? -15.476 -6.157 2.071 1.00 13.28 40 ALA D O 1
ATOM 1384 N N . PRO B 2 41 ? -15.225 -4.352 0.751 1.00 13.16 41 PRO D N 1
ATOM 1385 C CA . PRO B 2 41 ? -15.462 -3.431 1.882 1.00 13.67 41 PRO D CA 1
ATOM 1386 C C . PRO B 2 41 ? -16.795 -3.669 2.607 1.00 20.60 41 PRO D C 1
ATOM 1387 O O . PRO B 2 41 ? -17.821 -3.864 1.973 1.00 21.68 41 PRO D O 1
ATOM 1391 N N . GLY B 2 42 ? -16.741 -3.756 3.927 1.00 20.44 42 GLY D N 1
ATOM 1392 C CA . GLY B 2 42 ? -17.914 -3.981 4.771 1.00 22.02 42 GLY D CA 1
ATOM 1393 C C . GLY B 2 42 ? -18.436 -5.406 4.778 1.00 25.75 42 GLY D C 1
ATOM 1394 O O . GLY B 2 42 ? -19.446 -5.691 5.432 1.00 27.42 42 GLY D O 1
ATOM 1395 N N . LYS B 2 43 ? -17.751 -6.319 4.075 1.00 19.39 43 LYS D N 1
ATOM 1396 C CA . LYS B 2 43 ? -18.184 -7.712 3.963 1.00 18.36 43 LYS D CA 1
ATOM 1397 C C . LYS B 2 43 ? -17.210 -8.656 4.619 1.00 22.42 43 LYS D C 1
ATOM 1398 O O . LYS B 2 43 ? -16.020 -8.350 4.746 1.00 20.90 43 LYS D O 1
ATOM 1404 N N . GLY B 2 44 ? -17.713 -9.816 5.020 1.00 17.78 44 GLY D N 1
ATOM 1405 C CA . GLY B 2 44 ? -16.873 -10.834 5.626 1.00 16.94 44 GLY D CA 1
ATOM 1406 C C . GLY B 2 44 ? -15.958 -11.466 4.600 1.00 20.29 44 GLY D C 1
ATOM 1407 O O . GLY B 2 44 ? -16.294 -11.520 3.409 1.00 18.24 44 GLY D O 1
ATOM 1408 N N . LEU B 2 45 ? -14.786 -11.926 5.064 1.00 17.33 45 LEU D N 1
ATOM 1409 C CA . LEU B 2 45 ? -13.799 -12.628 4.259 1.00 17.20 45 LEU D CA 1
ATOM 1410 C C . LEU B 2 45 ? -14.456 -13.852 3.591 1.00 20.16 45 LEU D C 1
ATOM 1411 O O . LEU B 2 45 ? -15.238 -14.564 4.215 1.00 20.17 45 LEU D O 1
ATOM 1416 N N . GLU B 2 46 ? -14.162 -14.069 2.318 1.00 15.00 46 GLU D N 1
ATOM 1417 C CA . GLU B 2 46 ? -14.757 -15.184 1.581 1.00 13.81 46 GLU D CA 1
ATOM 1418 C C . GLU B 2 46 ? -13.624 -16.008 0.918 1.00 14.86 46 GLU D C 1
ATOM 1419 O O . GLU B 2 46 ? -12.830 -15.423 0.179 1.00 12.98 46 GLU D O 1
ATOM 1425 N N . TRP B 2 47 ? -13.553 -17.338 1.158 1.00 11.18 47 TRP D N 1
ATOM 1426 C CA . TRP B 2 47 ? -12.544 -18.161 0.473 1.00 11.26 47 TRP D CA 1
ATOM 1427 C C . TRP B 2 47 ? -12.998 -18.344 -0.982 1.00 11.34 47 TRP D C 1
ATOM 1428 O O . TRP B 2 47 ? -14.199 -18.424 -1.236 1.00 9.38 47 TRP D O 1
ATOM 1439 N N . VAL B 2 48 ? -12.064 -18.296 -1.945 1.00 9.02 48 VAL D N 1
ATOM 1440 C CA . VAL B 2 48 ? -12.421 -18.395 -3.364 1.00 9.02 48 VAL D CA 1
ATOM 1441 C C . VAL B 2 48 ? -11.727 -19.557 -4.074 1.00 11.01 48 VAL D C 1
ATOM 1442 O O . VAL B 2 48 ? -12.166 -19.959 -5.160 1.00 9.73 48 VAL D O 1
ATOM 1446 N N . SER B 2 49 ? -10.668 -20.118 -3.478 1.00 8.47 49 SER D N 1
ATOM 1447 C CA . SER B 2 49 ? -9.998 -21.263 -4.118 1.00 7.89 49 SER D CA 1
ATOM 1448 C C . SER B 2 49 ? -9.185 -22.035 -3.106 1.00 10.32 49 SER D C 1
ATOM 1449 O O . SER B 2 49 ? -8.628 -21.437 -2.184 1.00 9.03 49 SER D O 1
ATOM 1452 N N . GLU B 2 50 ? -9.083 -23.359 -3.320 1.00 6.81 50 GLU D N 1
ATOM 1453 C CA . GLU B 2 50 ? -8.259 -24.277 -2.523 1.00 6.41 50 GLU D CA 1
ATOM 1454 C C . GLU B 2 50 ? -7.505 -25.187 -3.497 1.00 8.88 50 GLU D C 1
ATOM 1455 O O . GLU B 2 50 ? -8.100 -25.659 -4.455 1.00 7.63 50 GLU D O 1
ATOM 1461 N N . ILE B 2 51 ? -6.224 -25.468 -3.209 1.00 5.28 51 ILE D N 1
ATOM 1462 C CA . ILE B 2 51 ? -5.387 -26.389 -3.980 1.00 5.05 51 ILE D CA 1
ATOM 1463 C C . ILE B 2 51 ? -4.581 -27.281 -3.046 1.00 10.18 51 ILE D C 1
ATOM 1464 O O . ILE B 2 51 ? -4.052 -26.790 -2.059 1.00 9.20 51 ILE D O 1
ATOM 1469 N N . ASN B 2 52 ? -4.474 -28.578 -3.361 1.00 7.91 52 ASN D N 1
ATOM 1470 C CA . ASN B 2 52 ? -3.652 -29.503 -2.575 1.00 7.23 52 ASN D CA 1
ATOM 1471 C C . ASN B 2 52 ? -2.202 -29.378 -3.023 1.00 9.42 52 ASN D C 1
ATOM 1472 O O . ASN B 2 52 ? -1.865 -28.526 -3.874 1.00 9.08 52 ASN D O 1
ATOM 1477 N N . THR B 2 53 ? -1.333 -30.205 -2.442 1.00 7.42 53 THR D N 1
ATOM 1478 C CA . THR B 2 53 ? 0.106 -30.089 -2.671 1.00 7.79 53 THR D CA 1
ATOM 1479 C C . THR B 2 53 ? 0.559 -30.406 -4.097 1.00 12.86 53 THR D C 1
ATOM 1480 O O . THR B 2 53 ? 1.461 -29.733 -4.593 1.00 11.21 53 THR D O 1
ATOM 1484 N N . ASN B 2 54 ? -0.020 -31.451 -4.724 1.00 9.62 54 ASN D N 1
ATOM 1485 C CA . ASN B 2 54 ? 0.384 -31.880 -6.075 1.00 8.68 54 ASN D CA 1
ATOM 1486 C C . ASN B 2 54 ? -0.446 -31.236 -7.198 1.00 10.29 54 ASN D C 1
ATOM 1487 O O . ASN B 2 54 ? -0.276 -31.587 -8.373 1.00 9.10 54 ASN D O 1
ATOM 1492 N N . GLY B 2 55 ? -1.301 -30.288 -6.834 1.00 8.65 55 GLY D N 1
ATOM 1493 C CA . GLY B 2 55 ? -2.134 -29.532 -7.778 1.00 7.45 55 GLY D CA 1
ATOM 1494 C C . GLY B 2 55 ? -3.315 -30.243 -8.409 1.00 10.93 55 GLY D C 1
ATOM 1495 O O . GLY B 2 55 ? -4.063 -29.631 -9.182 1.00 12.03 55 GLY D O 1
ATOM 1496 N N . LEU B 2 56 ? -3.516 -31.524 -8.083 1.00 7.31 56 LEU D N 1
ATOM 1497 C CA . LEU B 2 56 ? -4.572 -32.347 -8.691 1.00 7.33 56 LEU D CA 1
ATOM 1498 C C . LEU B 2 56 ? -5.942 -32.198 -8.027 1.00 11.58 56 LEU D C 1
ATOM 1499 O O . LEU B 2 56 ? -6.944 -32.579 -8.630 1.00 11.18 56 LEU D O 1
ATOM 1504 N N . ILE B 2 57 ? -5.993 -31.645 -6.803 1.00 8.26 57 ILE D N 1
ATOM 1505 C CA . ILE B 2 57 ? -7.269 -31.407 -6.110 1.00 8.28 57 ILE D CA 1
ATOM 1506 C C . ILE B 2 57 ? -7.440 -29.910 -5.975 1.00 11.82 57 ILE D C 1
ATOM 1507 O O . ILE B 2 57 ? -6.612 -29.251 -5.334 1.00 9.46 57 ILE D O 1
ATOM 1512 N N . THR B 2 58 ? -8.521 -29.373 -6.572 1.00 10.41 58 THR D N 1
ATOM 1513 C CA . THR B 2 58 ? -8.861 -27.948 -6.482 1.00 10.38 58 THR D CA 1
ATOM 1514 C C . THR B 2 58 ? -10.336 -27.840 -6.091 1.00 15.44 58 THR D C 1
ATOM 1515 O O . THR B 2 58 ? -11.137 -28.694 -6.479 1.00 13.73 58 THR D O 1
ATOM 1519 N N . LYS B 2 59 ? -10.689 -26.814 -5.300 1.00 10.35 59 LYS D N 1
ATOM 1520 C CA . LYS B 2 59 ? -12.075 -26.595 -4.890 1.00 10.92 59 LYS D CA 1
ATOM 1521 C C . LYS B 2 59 ? -12.343 -25.115 -4.979 1.00 12.32 59 LYS D C 1
ATOM 1522 O O . LYS B 2 59 ? -11.426 -24.307 -4.819 1.00 9.85 59 LYS D O 1
ATOM 1528 N N . TYR B 2 60 ? -13.589 -24.778 -5.313 1.00 8.97 60 TYR D N 1
ATOM 1529 C CA . TYR B 2 60 ? -14.075 -23.419 -5.494 1.00 8.33 60 TYR D CA 1
ATOM 1530 C C . TYR B 2 60 ? -15.496 -23.313 -4.968 1.00 14.04 60 TYR D C 1
ATOM 1531 O O . TYR B 2 60 ? -16.300 -24.240 -5.189 1.00 13.17 60 TYR D O 1
ATOM 1540 N N . PRO B 2 61 ? -15.870 -22.151 -4.385 1.00 10.96 61 PRO D N 1
ATOM 1541 C CA . PRO B 2 61 ? -17.273 -21.957 -4.004 1.00 11.97 61 PRO D CA 1
ATOM 1542 C C . PRO B 2 61 ? -18.077 -21.663 -5.278 1.00 16.12 61 PRO D C 1
ATOM 1543 O O . PRO B 2 61 ? -17.499 -21.298 -6.315 1.00 15.02 61 PRO D O 1
ATOM 1547 N N . ASP B 2 62 ? -19.406 -21.817 -5.207 1.00 14.44 62 ASP D N 1
ATOM 1548 C CA . ASP B 2 62 ? -20.292 -21.570 -6.347 1.00 15.32 62 ASP D CA 1
ATOM 1549 C C . ASP B 2 62 ? -20.141 -20.179 -6.990 1.00 17.68 62 ASP D C 1
ATOM 1550 O O . ASP B 2 62 ? -20.284 -20.062 -8.211 1.00 17.06 62 ASP D O 1
ATOM 1555 N N . SER B 2 63 ? -19.783 -19.154 -6.199 1.00 14.41 63 SER D N 1
ATOM 1556 C CA . SER B 2 63 ? -19.618 -17.773 -6.687 1.00 13.95 63 SER D CA 1
ATOM 1557 C C . SER B 2 63 ? -18.598 -17.614 -7.820 1.00 15.87 63 SER D C 1
ATOM 1558 O O . SER B 2 63 ? -18.763 -16.741 -8.680 1.00 14.31 63 SER D O 1
ATOM 1561 N N . VAL B 2 64 ? -17.537 -18.440 -7.813 1.00 11.35 64 VAL D N 1
ATOM 1562 C CA . VAL B 2 64 ? -16.432 -18.292 -8.774 1.00 10.17 64 VAL D CA 1
ATOM 1563 C C . VAL B 2 64 ? -16.144 -19.557 -9.613 1.00 15.09 64 VAL D C 1
ATOM 1564 O O . VAL B 2 64 ? -15.344 -19.467 -10.537 1.00 15.17 64 VAL D O 1
ATOM 1568 N N . LYS B 2 65 ? -16.756 -20.726 -9.285 1.00 12.71 65 LYS D N 1
ATOM 1569 C CA . LYS B 2 65 ? -16.500 -21.965 -10.023 1.00 13.12 65 LYS D CA 1
ATOM 1570 C C . LYS B 2 65 ? -16.765 -21.777 -11.529 1.00 17.40 65 LYS D C 1
ATOM 1571 O O . LYS B 2 65 ? -17.756 -21.143 -11.919 1.00 16.96 65 LYS D O 1
ATOM 1577 N N . GLY B 2 66 ? -15.819 -22.261 -12.332 1.00 14.59 66 GLY D N 1
ATOM 1578 C CA . GLY B 2 66 ? -15.839 -22.178 -13.788 1.00 15.25 66 GLY D CA 1
ATOM 1579 C C . GLY B 2 66 ? -15.183 -20.910 -14.290 1.00 18.83 66 GLY D C 1
ATOM 1580 O O . GLY B 2 66 ? -14.890 -20.785 -15.480 1.00 18.90 66 GLY D O 1
ATOM 1581 N N . ARG B 2 67 ? -14.977 -19.933 -13.383 1.00 14.31 67 ARG D N 1
ATOM 1582 C CA . ARG B 2 67 ? -14.408 -18.645 -13.767 1.00 13.46 67 ARG D CA 1
ATOM 1583 C C . ARG B 2 67 ? -12.995 -18.440 -13.255 1.00 14.88 67 ARG D C 1
ATOM 1584 O O . ARG B 2 67 ? -12.196 -17.826 -13.953 1.00 14.74 67 ARG D O 1
ATOM 1592 N N . PHE B 2 68 ? -12.683 -18.962 -12.053 1.00 10.49 68 PHE D N 1
ATOM 1593 C CA . PHE B 2 68 ? -11.358 -18.826 -11.431 1.00 9.99 68 PHE D CA 1
ATOM 1594 C C . PHE B 2 68 ? -10.630 -20.139 -11.416 1.00 13.24 68 PHE D C 1
ATOM 1595 O O . PHE B 2 68 ? -11.244 -21.172 -11.169 1.00 13.11 68 PHE D O 1
ATOM 1603 N N . THR B 2 69 ? -9.311 -20.096 -11.638 1.00 9.49 69 THR D N 1
ATOM 1604 C CA . THR B 2 69 ? -8.468 -21.290 -11.591 1.00 8.95 69 THR D CA 1
ATOM 1605 C C . THR B 2 69 ? -7.249 -21.042 -10.734 1.00 10.60 69 THR D C 1
ATOM 1606 O O . THR B 2 69 ? -6.406 -20.200 -11.064 1.00 9.63 69 THR D O 1
ATOM 1610 N N . ILE B 2 70 ? -7.121 -21.833 -9.665 1.00 6.97 70 ILE D N 1
ATOM 1611 C CA . ILE B 2 70 ? -5.947 -21.779 -8.811 1.00 5.89 70 ILE D CA 1
ATOM 1612 C C . ILE B 2 70 ? -4.898 -22.757 -9.362 1.00 9.55 70 ILE D C 1
ATOM 1613 O O . ILE B 2 70 ? -5.252 -23.841 -9.795 1.00 9.10 70 ILE D O 1
ATOM 1618 N N . SER B 2 71 ? -3.609 -22.381 -9.307 1.00 7.31 71 SER D N 1
ATOM 1619 C CA . SER B 2 71 ? -2.475 -23.248 -9.661 1.00 8.27 71 SER D CA 1
ATOM 1620 C C . SER B 2 71 ? -1.288 -22.889 -8.770 1.00 11.96 71 SER D C 1
ATOM 1621 O O . SER B 2 71 ? -1.330 -21.884 -8.057 1.00 11.28 71 SER D O 1
ATOM 1624 N N . ARG B 2 72 ? -0.242 -23.721 -8.782 1.00 8.22 72 ARG D N 1
ATOM 1625 C CA . ARG B 2 72 ? 0.920 -23.488 -7.946 1.00 7.25 72 ARG D CA 1
ATOM 1626 C C . ARG B 2 72 ? 2.147 -23.981 -8.638 1.00 11.17 72 ARG D C 1
ATOM 1627 O O . ARG B 2 72 ? 2.060 -24.872 -9.467 1.00 11.15 72 ARG D O 1
ATOM 1635 N N . ASP B 2 73 ? 3.295 -23.412 -8.286 1.00 8.73 73 ASP D N 1
ATOM 1636 C CA . ASP B 2 73 ? 4.579 -23.872 -8.770 1.00 8.97 73 ASP D CA 1
ATOM 1637 C C . ASP B 2 73 ? 5.435 -24.033 -7.521 1.00 12.56 73 ASP D C 1
ATOM 1638 O O . ASP B 2 73 ? 5.933 -23.048 -6.982 1.00 13.20 73 ASP D O 1
ATOM 1643 N N . ASN B 2 74 ? 5.573 -25.278 -7.047 1.00 10.21 74 ASN D N 1
ATOM 1644 C CA . ASN B 2 74 ? 6.327 -25.593 -5.843 1.00 10.81 74 ASN D CA 1
ATOM 1645 C C . ASN B 2 74 ? 7.776 -25.221 -5.938 1.00 17.10 74 ASN D C 1
ATOM 1646 O O . ASN B 2 74 ? 8.320 -24.720 -4.965 1.00 16.58 74 ASN D O 1
ATOM 1651 N N . ALA B 2 75 ? 8.393 -25.423 -7.113 1.00 15.21 75 ALA D N 1
ATOM 1652 C CA . ALA B 2 75 ? 9.815 -25.129 -7.298 1.00 17.13 75 ALA D CA 1
ATOM 1653 C C . ALA B 2 75 ? 10.083 -23.624 -7.138 1.00 17.32 75 ALA D C 1
ATOM 1654 O O . ALA B 2 75 ? 11.106 -23.239 -6.577 1.00 17.55 75 ALA D O 1
ATOM 1656 N N . LYS B 2 76 ? 9.124 -22.789 -7.569 1.00 11.62 76 LYS D N 1
ATOM 1657 C CA . LYS B 2 76 ? 9.206 -21.324 -7.475 1.00 11.00 76 LYS D CA 1
ATOM 1658 C C . LYS B 2 76 ? 8.558 -20.742 -6.200 1.00 15.91 76 LYS D C 1
ATOM 1659 O O . LYS B 2 76 ? 8.603 -19.524 -6.016 1.00 17.01 76 LYS D O 1
ATOM 1665 N N . ASN B 2 77 ? 7.975 -21.588 -5.320 1.00 11.66 77 ASN D N 1
ATOM 1666 C CA . ASN B 2 77 ? 7.270 -21.157 -4.095 1.00 10.89 77 ASN D CA 1
ATOM 1667 C C . ASN B 2 77 ? 6.229 -20.066 -4.434 1.00 14.61 77 ASN D C 1
ATOM 1668 O O . ASN B 2 77 ? 6.150 -19.020 -3.772 1.00 15.08 77 ASN D O 1
ATOM 1673 N N . THR B 2 78 ? 5.471 -20.298 -5.515 1.00 9.88 78 THR D N 1
ATOM 1674 C CA . THR B 2 78 ? 4.494 -19.341 -6.004 1.00 8.65 78 THR D CA 1
ATOM 1675 C C . THR B 2 78 ? 3.111 -19.963 -6.200 1.00 10.80 78 THR D C 1
ATOM 1676 O O . THR B 2 78 ? 2.997 -21.098 -6.676 1.00 9.24 78 THR D O 1
ATOM 1680 N N . LEU B 2 79 ? 2.080 -19.193 -5.864 1.00 7.30 79 LEU D N 1
ATOM 1681 C CA . LEU B 2 79 ? 0.676 -19.577 -6.037 1.00 7.84 79 LEU D CA 1
ATOM 1682 C C . LEU B 2 79 ? 0.045 -18.581 -7.030 1.00 10.85 79 LEU D C 1
ATOM 1683 O O . LEU B 2 79 ? 0.366 -17.398 -6.995 1.00 9.97 79 LEU D O 1
ATOM 1688 N N . TYR B 2 80 ? -0.872 -19.054 -7.877 1.00 6.24 80 TYR D N 1
ATOM 1689 C CA . TYR B 2 80 ? -1.512 -18.192 -8.874 1.00 6.84 80 TYR D CA 1
ATOM 1690 C C . TYR B 2 80 ? -3.024 -18.324 -8.849 1.00 10.00 80 TYR D C 1
ATOM 1691 O O . TYR B 2 80 ? -3.546 -19.354 -8.434 1.00 7.75 80 TYR D O 1
ATOM 1700 N N . LEU B 2 81 ? -3.715 -17.296 -9.357 1.00 7.88 81 LEU D N 1
ATOM 1701 C CA . LEU B 2 81 ? -5.157 -17.301 -9.533 1.00 7.63 81 LEU D CA 1
ATOM 1702 C C . LEU B 2 81 ? -5.444 -16.659 -10.875 1.00 12.15 81 LEU D C 1
ATOM 1703 O O . LEU B 2 81 ? -5.262 -15.452 -11.042 1.00 12.49 81 LEU D O 1
ATOM 1708 N N . GLN B 2 82 ? -5.868 -17.467 -11.833 1.00 9.23 82 GLN D N 1
ATOM 1709 C CA . GLN B 2 82 ? -6.238 -16.953 -13.143 1.00 8.67 82 GLN D CA 1
ATOM 1710 C C . GLN B 2 82 ? -7.738 -16.629 -12.994 1.00 14.28 82 GLN D C 1
ATOM 1711 O O . GLN B 2 82 ? -8.532 -17.523 -12.706 1.00 14.55 82 GLN D O 1
ATOM 1717 N N . MET B 2 83 ? -8.108 -15.359 -13.140 1.00 11.91 83 MET D N 1
ATOM 1718 C CA . MET B 2 83 ? -9.503 -14.932 -13.015 1.00 11.27 83 MET D CA 1
ATOM 1719 C C . MET B 2 83 ? -10.062 -14.564 -14.381 1.00 14.32 83 MET D C 1
ATOM 1720 O O . MET B 2 83 ? -9.611 -13.602 -15.006 1.00 12.48 83 MET D O 1
ATOM 1725 N N . ASN B 2 84 ? -11.042 -15.321 -14.839 1.00 12.77 84 ASN D N 1
ATOM 1726 C CA . ASN B 2 84 ? -11.675 -15.026 -16.112 1.00 14.25 84 ASN D CA 1
ATOM 1727 C C . ASN B 2 84 ? -13.097 -14.562 -15.839 1.00 18.09 84 ASN D C 1
ATOM 1728 O O . ASN B 2 84 ? -13.567 -14.695 -14.702 1.00 17.12 84 ASN D O 1
ATOM 1733 N N . SER B 2 85 ? -13.766 -13.985 -16.865 1.00 13.91 85 SER D N 1
ATOM 1734 C CA . SER B 2 85 ? -15.161 -13.538 -16.813 1.00 14.75 85 SER D CA 1
ATOM 1735 C C . SER B 2 85 ? -15.440 -12.717 -15.582 1.00 15.67 85 SER D C 1
ATOM 1736 O O . SER B 2 85 ? -1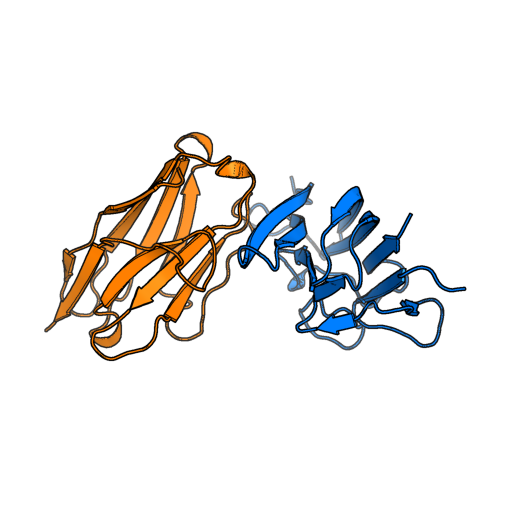6.412 -12.963 -14.862 1.00 16.49 85 SER D O 1
ATOM 1739 N N . LEU B 2 86 ? -14.575 -11.743 -15.329 1.00 11.36 86 LEU D N 1
ATOM 1740 C CA . LEU B 2 86 ? -14.682 -10.900 -14.144 1.00 11.00 86 LEU D CA 1
ATOM 1741 C C . LEU B 2 86 ? -15.950 -10.076 -14.150 1.00 14.32 86 LEU D C 1
ATOM 1742 O O . LEU B 2 86 ? -16.391 -9.626 -15.200 1.00 12.57 86 LEU D O 1
ATOM 1747 N N . LYS B 2 87 ? -16.585 -9.961 -12.984 1.00 11.83 87 LYS D N 1
ATOM 1748 C CA . LYS B 2 87 ? -17.832 -9.205 -12.856 1.00 11.70 87 LYS D CA 1
ATOM 1749 C C . LYS B 2 87 ? -17.695 -8.196 -11.720 1.00 13.55 87 LYS D C 1
ATOM 1750 O O . LYS B 2 87 ? -16.823 -8.385 -10.863 1.00 10.47 87 LYS D O 1
ATOM 1756 N N . PRO B 2 88 ? -18.515 -7.123 -11.680 1.00 13.77 88 PRO D N 1
ATOM 1757 C CA . PRO B 2 88 ? -18.384 -6.131 -10.591 1.00 14.23 88 PRO D CA 1
ATOM 1758 C C . PRO B 2 88 ? -18.386 -6.700 -9.181 1.00 18.03 88 PRO D C 1
ATOM 1759 O O . PRO B 2 88 ? -17.689 -6.172 -8.319 1.00 16.70 88 PRO D O 1
ATOM 1763 N N . GLU B 2 89 ? -19.156 -7.786 -8.950 1.00 15.86 89 GLU D N 1
ATOM 1764 C CA . GLU B 2 89 ? -19.242 -8.443 -7.647 1.00 16.03 89 GLU D CA 1
ATOM 1765 C C . GLU B 2 89 ? -17.916 -9.082 -7.197 1.00 15.95 89 GLU D C 1
ATOM 1766 O O . GLU B 2 89 ? -17.780 -9.429 -6.026 1.00 14.47 89 GLU D O 1
ATOM 1772 N N . ASP B 2 90 ? -16.941 -9.215 -8.110 1.00 10.87 90 ASP D N 1
ATOM 1773 C CA . ASP B 2 90 ? -15.626 -9.757 -7.749 1.00 9.51 90 ASP D CA 1
ATOM 1774 C C . ASP B 2 90 ? -14.693 -8.670 -7.195 1.00 12.56 90 ASP D C 1
ATOM 1775 O O . ASP B 2 90 ? -13.585 -9.009 -6.791 1.00 9.67 90 ASP D O 1
ATOM 1780 N N . THR B 2 91 ? -15.113 -7.381 -7.207 1.00 9.45 91 THR D N 1
ATOM 1781 C CA . THR B 2 91 ? -14.299 -6.279 -6.674 1.00 9.91 91 THR D CA 1
ATOM 1782 C C . THR B 2 91 ? -13.990 -6.558 -5.205 1.00 13.22 91 THR D C 1
ATOM 1783 O O . THR B 2 91 ? -14.914 -6.810 -4.437 1.00 12.17 91 THR D O 1
ATOM 1787 N N . ALA B 2 92 ? -12.703 -6.519 -4.820 1.00 9.20 92 ALA D N 1
ATOM 1788 C CA . ALA B 2 92 ? -12.269 -6.810 -3.454 1.00 8.97 92 ALA D CA 1
ATOM 1789 C C . ALA B 2 92 ? -10.761 -6.828 -3.408 1.00 9.87 92 ALA D C 1
ATOM 1790 O O . ALA B 2 92 ? -10.089 -6.831 -4.444 1.00 7.94 92 ALA D O 1
ATOM 1792 N N . LEU B 2 93 ? -10.229 -6.886 -2.187 1.00 7.85 93 LEU D N 1
ATOM 1793 C CA . LEU B 2 93 ? -8.817 -7.114 -1.942 1.00 6.71 93 LEU D CA 1
ATOM 1794 C C . LEU B 2 93 ? -8.677 -8.628 -1.903 1.00 10.61 93 LEU D C 1
ATOM 1795 O O . LEU B 2 93 ? -9.484 -9.318 -1.259 1.00 9.29 93 LEU D O 1
ATOM 1800 N N . TYR B 2 94 ? -7.702 -9.148 -2.636 1.00 6.34 94 TYR D N 1
ATOM 1801 C CA . TYR B 2 94 ? -7.492 -10.590 -2.730 1.00 6.76 94 TYR D CA 1
ATOM 1802 C C . TYR B 2 94 ? -6.213 -10.963 -2.027 1.00 9.28 94 TYR D C 1
ATOM 1803 O O . TYR B 2 94 ? -5.210 -10.258 -2.172 1.00 9.04 94 TYR D O 1
ATOM 1812 N N . TYR B 2 95 ? -6.242 -12.084 -1.284 1.00 6.68 95 TYR D N 1
ATOM 1813 C CA . TYR B 2 95 ? -5.107 -12.550 -0.511 1.00 6.86 95 TYR D CA 1
ATOM 1814 C C . TYR B 2 95 ? -4.836 -14.022 -0.731 1.00 10.08 95 TYR D C 1
ATOM 1815 O O . TYR B 2 95 ? -5.762 -14.801 -0.932 1.00 7.84 95 TYR D O 1
ATOM 1824 N N . CYS B 2 96 ? -3.572 -14.413 -0.640 1.00 9.11 96 CYS D N 1
ATOM 1825 C CA . CYS B 2 96 ? -3.274 -15.840 -0.660 1.00 8.75 96 CYS D CA 1
ATOM 1826 C C . CYS B 2 96 ? -3.073 -16.200 0.802 1.00 12.07 96 CYS D C 1
ATOM 1827 O O . CYS B 2 96 ? -2.761 -15.309 1.603 1.00 12.13 96 CYS D O 1
ATOM 1830 N N . ALA B 2 97 ? -3.375 -17.460 1.192 1.00 7.78 97 ALA D N 1
ATOM 1831 C CA . ALA B 2 97 ? -3.359 -17.841 2.598 1.00 8.33 97 ALA D CA 1
ATOM 1832 C C . ALA B 2 97 ? -3.136 -19.324 2.797 1.00 10.07 97 ALA D C 1
ATOM 1833 O O . ALA B 2 97 ? -3.346 -20.105 1.885 1.00 8.77 97 ALA D O 1
ATOM 1835 N N . ARG B 2 98 ? -2.793 -19.719 4.022 1.00 7.70 98 ARG D N 1
ATOM 1836 C CA . ARG B 2 98 ? -2.611 -21.146 4.317 1.00 7.97 98 ARG D CA 1
ATOM 1837 C C . ARG B 2 98 ? -3.899 -21.742 4.890 1.00 11.71 98 ARG D C 1
ATOM 1838 O O . ARG B 2 98 ? -3.944 -22.915 5.234 1.00 10.03 98 ARG D O 1
ATOM 1846 N N . SER B 2 99 ? -4.965 -20.935 4.964 1.00 10.27 99 SER D N 1
ATOM 1847 C CA . SER B 2 99 ? -6.251 -21.435 5.436 1.00 10.26 99 SER D CA 1
ATOM 1848 C C . SER B 2 99 ? -7.351 -20.607 4.814 1.00 11.91 99 SER D C 1
ATOM 1849 O O . SER B 2 99 ? -7.084 -19.481 4.394 1.00 11.72 99 SER D O 1
ATOM 1852 N N . PRO B 2 100 ? -8.595 -21.116 4.767 1.00 9.48 100 PRO D N 1
ATOM 1853 C CA . PRO B 2 100 ? -9.704 -20.292 4.242 1.00 9.88 100 PRO D CA 1
ATOM 1854 C C . PRO B 2 100 ? -10.010 -19.099 5.147 1.00 13.84 100 PRO D C 1
ATOM 1855 O O . PRO B 2 100 ? -10.726 -18.189 4.739 1.00 14.41 100 PRO D O 1
ATOM 1859 N N . SER B 2 101 ? -9.438 -19.064 6.371 1.00 11.09 101 SER D N 1
ATOM 1860 C CA . SER B 2 101 ? -9.686 -17.924 7.256 1.00 10.60 101 SER D CA 1
ATOM 1861 C C . SER B 2 101 ? -8.750 -16.704 7.004 1.00 12.87 101 SER D C 1
ATOM 1862 O O . SER B 2 101 ? -8.967 -15.646 7.604 1.00 12.23 101 SER D O 1
ATOM 1865 N N . GLY B 2 102 ? -7.769 -16.822 6.099 1.00 8.47 102 GLY D N 1
ATOM 1866 C CA . GLY B 2 102 ? -6.886 -15.689 5.746 1.00 9.24 102 GLY D CA 1
ATOM 1867 C C . GLY B 2 102 ? -6.195 -15.007 6.926 1.00 16.95 102 GLY D C 1
ATOM 1868 O O . GLY B 2 102 ? -6.286 -13.780 7.104 1.00 17.58 102 GLY D O 1
ATOM 1869 N N . PHE B 2 103 ? -5.534 -15.813 7.773 1.00 12.48 103 PHE D N 1
ATOM 1870 C CA . PHE B 2 103 ? -4.830 -15.296 8.957 1.00 12.46 103 PHE D CA 1
ATOM 1871 C C . PHE B 2 103 ? -3.604 -14.453 8.569 1.00 18.91 103 PHE D C 1
ATOM 1872 O O . PHE B 2 103 ? -2.884 -14.829 7.644 1.00 19.47 103 PHE D O 1
ATOM 1880 N N . ASN B 2 104 ? -3.385 -13.307 9.262 1.00 16.40 104 ASN D N 1
ATOM 1881 C CA . ASN B 2 104 ? -2.269 -12.360 9.038 1.00 16.67 104 ASN D CA 1
ATOM 1882 C C . ASN B 2 104 ? -2.110 -12.037 7.558 1.00 18.21 104 ASN D C 1
ATOM 1883 O O . ASN B 2 104 ? -0.994 -12.024 7.044 1.00 16.30 104 ASN D O 1
ATOM 1888 N N . ARG B 2 105 ? -3.243 -11.786 6.864 1.00 15.39 105 ARG D N 1
ATOM 1889 C CA . ARG B 2 105 ? -3.289 -11.624 5.404 1.00 14.55 105 ARG D CA 1
ATOM 1890 C C . ARG B 2 105 ? -2.654 -10.322 4.839 1.00 21.86 105 ARG D C 1
ATOM 1891 O O . ARG B 2 105 ? -2.442 -10.218 3.619 1.00 20.62 105 ARG D O 1
ATOM 1899 N N . GLY B 2 106 ? -2.325 -9.384 5.721 1.00 21.26 106 GLY D N 1
ATOM 1900 C CA . GLY B 2 106 ? -1.652 -8.142 5.375 1.00 21.93 106 GLY D CA 1
ATOM 1901 C C . GLY B 2 106 ? -2.273 -7.348 4.254 1.00 25.21 106 GLY D C 1
ATOM 1902 O O . GLY B 2 106 ? -3.490 -7.193 4.198 1.00 25.74 106 GLY D O 1
ATOM 1903 N N . GLN B 2 107 ? -1.418 -6.886 3.333 1.00 20.86 107 GLN D N 1
ATOM 1904 C CA . GLN B 2 107 ? -1.706 -5.982 2.227 1.00 19.32 107 GLN D CA 1
ATOM 1905 C C . GLN B 2 107 ? -2.702 -6.491 1.179 1.00 18.01 107 GLN D C 1
ATOM 1906 O O . GLN B 2 107 ? -3.638 -5.761 0.834 1.00 17.32 107 GLN D O 1
ATOM 1912 N N . GLY B 2 108 ? -2.430 -7.650 0.591 1.00 10.52 108 GLY D N 1
ATOM 1913 C CA . GLY B 2 108 ? -3.256 -8.174 -0.487 1.00 8.96 108 GLY D CA 1
ATOM 1914 C C . GLY B 2 108 ? -3.096 -7.399 -1.784 1.00 13.31 108 GLY D C 1
ATOM 1915 O O . GLY B 2 108 ? -2.238 -6.514 -1.888 1.00 11.52 108 GLY D O 1
ATOM 1916 N N . THR B 2 109 ? -3.905 -7.740 -2.789 1.00 10.61 109 THR D N 1
ATOM 1917 C CA . THR B 2 109 ? -3.876 -7.064 -4.086 1.00 9.97 109 THR D CA 1
ATOM 1918 C C . THR B 2 109 ? -5.303 -6.672 -4.489 1.00 12.94 109 THR D C 1
ATOM 1919 O O . THR B 2 109 ? -6.235 -7.487 -4.399 1.00 11.91 109 THR D O 1
ATOM 1923 N N . GLN B 2 110 ? -5.468 -5.424 -4.923 1.00 9.14 110 GLN D N 1
ATOM 1924 C CA . GLN B 2 110 ? -6.798 -4.909 -5.273 1.00 9.21 110 GLN D CA 1
ATOM 1925 C C . GLN B 2 110 ? -7.257 -5.301 -6.667 1.00 12.92 110 GLN D C 1
ATOM 1926 O O . GLN B 2 110 ? -6.585 -5.030 -7.670 1.00 11.40 110 GLN D O 1
ATOM 1932 N N . VAL B 2 111 ? -8.467 -5.857 -6.726 1.00 8.75 111 VAL D N 1
ATOM 1933 C CA . VAL B 2 111 ? -9.105 -6.208 -7.988 1.00 8.42 111 VAL D CA 1
ATOM 1934 C C . VAL B 2 111 ? -10.358 -5.346 -8.080 1.00 12.44 111 VAL D C 1
ATOM 1935 O O . VAL B 2 111 ? -11.204 -5.375 -7.172 1.00 9.59 111 VAL D O 1
ATOM 1939 N N . THR B 2 112 ? -10.444 -4.523 -9.135 1.00 11.04 112 THR D N 1
ATOM 1940 C CA . THR B 2 112 ? -11.598 -3.636 -9.321 1.00 11.37 112 THR D CA 1
ATOM 1941 C C . THR B 2 112 ? -12.194 -3.941 -10.678 1.00 14.52 112 THR D C 1
ATOM 1942 O O . THR B 2 112 ? -11.476 -3.989 -11.678 1.00 13.22 112 THR D O 1
ATOM 1946 N N . VAL B 2 113 ? -13.499 -4.220 -10.693 1.00 12.58 113 VAL D N 1
ATOM 1947 C CA . VAL B 2 113 ? -14.205 -4.522 -11.937 1.00 12.00 113 VAL D CA 1
ATOM 1948 C C . VAL B 2 113 ? -15.325 -3.505 -12.043 1.00 14.53 113 VAL D C 1
ATOM 1949 O O . VAL B 2 113 ? -16.296 -3.596 -11.304 1.00 13.13 113 VAL D O 1
ATOM 1953 N N . SER B 2 114 ? -15.195 -2.536 -12.968 1.00 11.41 114 SER D N 1
ATOM 1954 C CA . SER B 2 114 ? -16.208 -1.494 -13.128 1.00 11.32 114 SER D CA 1
ATOM 1955 C C . SER B 2 114 ? -16.522 -1.250 -14.571 1.00 14.78 114 SER D C 1
ATOM 1956 O O . SER B 2 114 ? -15.639 -1.348 -15.424 1.00 14.46 114 SER D O 1
ATOM 1959 N N . SER B 2 115 ? -17.760 -0.839 -14.839 1.00 12.97 115 SER D N 1
ATOM 1960 C CA . SER B 2 115 ? -18.223 -0.539 -16.206 1.00 28.97 115 SER D CA 1
ATOM 1961 C C . SER B 2 115 ? -17.658 0.782 -16.727 1.00 61.55 115 SER D C 1
ATOM 1962 O O . SER B 2 115 ? -16.953 1.477 -15.998 1.00 29.42 115 SER D O 1
#

Solvent-accessible surface area: 12520 Å² total; per-residue (Å²): 156,84,116,19,24,1,47,0,37,1,25,60,155,14,154,34,86,22,69,4,63,67,47,246,72,148,12,89,55,35,66,46,7,78,51,122,125,56,29,0,19,2,35,48,116,20,93,1,64,0,38,0,35,0,15,0,73,4,139,41,85,62,125,102,124,4,65,0,0,0,1,0,0,61,24,11,68,90,143,75,11,14,26,38,36,30,47,37,88,71,52,21,12,154,113,26,116,34,62,8,130,13,41,15,85,48,87,0,62,142,19,1,71,0,4,4,31,12,32,71,46,95,33,14,17,29,78,110,102,58,40,2,37,0,0,1,51,15,121,177,60,99,36,87,13,57,38,30,26,132,28,125,68,60,18,59,29,134,0,31,0,53,9,58,45,33,84,3,54,70,37,0,0,6,0,0,13,54,28,120,90,141,63,50,62,85,0,0,17,3,0,9,50,28,54,3,52,94,39,26,139,40,0,139,81,35,4,78,4,47,32,46,51,100,144,63,18,0,28,0,59,0,64,63,2,82,75,110,0,41,2,63,0,12,1,2,50,2,58,44,0,116,155,70,62,156,7,16,82,0,43,4,46,125

Organism: Homo sapiens (NCBI:txid9606)

CATH classification: 2.60.120.40

B-factor: mean 19.71, std 14.11, range [4.32, 98.29]

GO terms:
  GO:0005125 cytokine activity (F, TAS)
  GO:0005576 extracellular region (C, TAS)
  GO:0032991 protein-containing complex (C, TAS)
  GO:0033209 tumor necrosis factor-mediated signaling pathway (P, TAS)
  GO:0071222 cellular response to lipopolysaccharide (P, IDA)
  GO:0005886 plasma membrane (C, IPI)
  GO:0005125 cytokine activity (F, IDA)
  GO:0005576 extracellular region (C, IDA)
  GO:0140374 antiviral innate immune response (P, IDA)
  GO:0090594 inflammatory response to wounding (P, IDA)
  GO:0006954 inflammatory response (P, IDA)
  GO:0010628 positive regulation of gene expression (P, IDA)
  GO:0010629 negative regulation of gene expression (P, IDA)
  GO:0060252 positive regulation of glial cell proliferation (P, IDA)
  GO:0032731 positive regulation of interleukin-1 beta production (P, IDA)
  GO:0032755 positive regulation of interleukin-6 production (P, IDA)
  GO:0032757 positive regulation of interleukin-8 production (P, IDA)
  GO:0150129 positive regulation of interleukin-33 production (P, IDA)
  GO:1900017 positive regulation of cytokine production involved in inflammatory response (P, IDA)
  GO:0033209 tumor necrosis factor-mediated signaling pathway (P, IDA)

Secondary structure (DSSP, 8-state):
--S-EEEEEE-TT-SSS--EE--SSS-EEETT-EEETTEEE--SSEEEEEEEEEEEEESS--SS---EEEEEEEE-TTT--EEEEEEEEE-----EEEEEEEEEEEEE-TT-EEEEEES-GGGB--SSTTSSEEEEEE-/--EEEEE---EE-TT--EEEEEEEESS-GGGB-EEEEEE-TTS--EEEEEE-TTS--EE--TTTTTTEEEEEETTTTEEEEEE-S--GGG-EEEEEESSTT-TT--S-EEEEE--

InterPro domains:
  IPR002959 Tumour necrosis factor alpha [PR01235] (2-20)
  IPR002959 Tumour necrosis factor alpha [PR01235] (20-35)
  IPR002959 Tumour necrosis factor alpha [PR01235] (43-62)
  IPR002959 Tumour necrosis factor alpha [PR01235] (109-123)
  IPR002959 Tumour necrosis factor alpha [PR01235] (174-195)
  IPR002959 Tumour necrosis factor alpha [PR01235] (206-225)
  IPR006052 Tumour necrosis factor domain [PF00229] (102-233)
  IPR006052 Tumour necrosis factor domain [PS50049] (88-233)
  IPR006052 Tumour necrosis factor domain [SM00207] (88-233)
  IPR006052 Tumour necrosis factor domain [cd00184] (88-231)
  IPR006053 Tumour necrosis factor [PR01234] (87-104)
  IPR006053 Tumour necrosis factor [PR01234] (104-122)
  IPR006053 Tumour necrosis factor [PR01234] (152-170)
  IPR006053 Tumour necrosis factor [PR01234] (190-213)
  IPR006053 Tumour necrosis factor [PR01234] (221-232)
  IPR008983 Tumour necrosis factor-like domain superfamily [G3DSA:2.60.120.40] (76-233)
  IPR008983 Tumour necrosis factor-like domain superfamily [SSF49842] (86-233)
  IPR021184 Tumour necrosis factor, conserved site [PS00251] (124-140)

Sequence (254 aa):
SDKPVAHVVANPQAEGQLQWLNRRANALLANGVELRDNQLVVPSEGLYLIYSQVLFKGQGCPSTHVLLTHTISRIAVSYQTKVNLLSAIKSPCQPWYEPIYLGGVFQLEKGDRLSAEINRPDYLDFAESGQVYFGIIALQVQLVESGGGLVQPGGSLRLSCAASGFTFSNYWMYWVRQAPGKGLEWVSEINTNGLITKYPDSVKGRFTISRDNAKNTLYLQMNSLKPEDTALYYCARSPSGFNRGQGTQVTVSS